Protein 5Z34 (pdb70)

Structure (mmCIF, N/CA/C/O backbone):
data_5Z34
#
_entry.id   5Z34
#
_cell.length_a   115.017
_cell.length_b   115.017
_cell.length_c   106.510
_cell.angle_alpha   90.00
_cell.angle_beta   90.00
_cell.angle_gamma   120.00
#
_symmetry.space_group_name_H-M   'P 31 2 1'
#
loop_
_entity.id
_entity.type
_entity.pdbx_description
1 polymer 'Chitin deacetylase'
2 branched 2-acetamido-2-deoxy-beta-D-glucopyranose-(1-4)-2-acetamido-2-deoxy-beta-D-glucopyranose
3 non-polymer 'ZINC ION'
4 water water
#
loop_
_atom_site.group_PDB
_atom_site.id
_atom_site.type_symbol
_atom_site.label_atom_id
_atom_site.label_alt_id
_atom_site.label_comp_id
_atom_site.label_asym_id
_atom_site.label_entity_id
_atom_site.label_seq_id
_atom_site.pdbx_PDB_ins_code
_atom_site.Cartn_x
_atom_site.Cartn_y
_atom_site.Cartn_z
_atom_site.occupancy
_atom_site.B_iso_or_equiv
_atom_site.auth_seq_id
_atom_site.auth_comp_id
_atom_site.auth_asym_id
_atom_site.auth_atom_id
_atom_site.pdbx_PDB_model_num
ATOM 1 N N . LEU A 1 5 ? 21.461 30.365 28.869 1.00 47.97 23 LEU A N 1
ATOM 2 C CA . LEU A 1 5 ? 22.728 30.009 28.231 1.00 51.65 23 LEU A CA 1
ATOM 3 C C . LEU A 1 5 ? 23.286 31.158 27.402 1.00 54.42 23 LEU A C 1
ATOM 4 O O . LEU A 1 5 ? 22.619 31.680 26.506 1.00 57.37 23 LEU A O 1
ATOM 9 N N . ALA A 1 6 ? 24.528 31.533 27.693 1.00 52.13 24 ALA A N 1
ATOM 10 C CA . ALA A 1 6 ? 25.101 32.731 27.099 1.00 56.38 24 ALA A CA 1
ATOM 11 C C . ALA A 1 6 ? 25.429 32.509 25.628 1.00 58.34 24 ALA A C 1
ATOM 12 O O . ALA A 1 6 ? 25.902 31.440 25.232 1.00 59.12 24 ALA A O 1
ATOM 14 N N . THR A 1 7 ? 25.185 33.535 24.823 1.00 55.37 25 THR A N 1
ATOM 15 C CA . THR A 1 7 ? 25.494 33.592 23.404 1.00 57.84 25 THR A CA 1
ATOM 16 C C . THR A 1 7 ? 26.829 34.290 23.181 1.00 60.67 25 THR A C 1
ATOM 17 O O . THR A 1 7 ? 27.289 35.048 24.037 1.00 55.82 25 THR A O 1
ATOM 21 N N . PRO A 1 8 ? 27.488 34.046 22.041 1.00 62.25 26 PRO A N 1
ATOM 22 C CA . PRO A 1 8 ? 28.734 34.768 21.728 1.00 60.25 26 PRO A CA 1
ATOM 23 C C . PRO A 1 8 ? 28.527 36.275 21.784 1.00 57.13 26 PRO A C 1
ATOM 24 O O . PRO A 1 8 ? 27.404 36.777 21.749 1.00 58.15 26 PRO A O 1
ATOM 28 N N . CYS A 1 9 ? 29.630 37.018 21.889 1.00 54.30 27 CYS A N 1
ATOM 29 C CA . CYS A 1 9 ? 29.524 38.410 22.313 1.00 63.52 27 CYS A CA 1
ATOM 30 C C . CYS A 1 9 ? 28.933 39.287 21.217 1.00 67.08 27 CYS A C 1
ATOM 31 O O . CYS A 1 9 ? 29.415 39.302 20.077 1.00 70.29 27 CYS A O 1
ATOM 34 N N . ASP A 1 10 ? 27.885 40.020 21.588 1.00 70.96 28 ASP A N 1
ATOM 35 C CA . ASP A 1 10 ? 27.263 41.052 20.767 1.00 76.06 28 ASP A CA 1
ATOM 36 C C . ASP A 1 10 ? 28.005 42.362 21.027 1.00 75.65 28 ASP A C 1
ATOM 37 O O . ASP A 1 10 ? 27.598 43.195 21.840 1.00 75.98 28 ASP A O 1
ATOM 42 N N . GLU A 1 11 ? 29.116 42.546 20.305 1.00 75.68 29 GLU A N 1
ATOM 43 C CA . GLU A 1 11 ? 30.017 43.684 20.487 1.00 78.71 29 GLU A CA 1
ATOM 44 C C . GLU A 1 11 ? 29.287 45.027 20.463 1.00 79.16 29 GLU A C 1
ATOM 45 O O . GLU A 1 11 ? 29.839 46.052 20.878 1.00 81.46 29 GLU A O 1
ATOM 51 N N . GLU A 1 12 ? 28.044 45.024 19.991 1.00 73.01 30 GLU A N 1
ATOM 52 C CA . GLU A 1 12 ? 27.195 46.206 19.983 1.00 75.66 30 GLU A CA 1
ATOM 53 C C . GLU A 1 12 ? 26.297 46.305 21.210 1.00 76.41 30 GLU A C 1
ATOM 54 O O . GLU A 1 12 ? 25.950 47.417 21.623 1.00 85.59 30 GLU A O 1
ATOM 60 N N . ALA A 1 13 ? 25.918 45.174 21.810 1.00 75.30 31 ALA A N 1
ATOM 61 C CA . ALA A 1 13 ? 25.146 45.196 23.047 1.00 73.90 31 ALA A CA 1
ATOM 62 C C . ALA A 1 13 ? 26.032 45.306 24.282 1.00 67.09 31 ALA A C 1
ATOM 63 O O . ALA A 1 13 ? 25.689 46.026 25.225 1.00 67.73 31 ALA A O 1
ATOM 65 N N . CYS A 1 14 ? 27.164 44.606 24.291 1.00 63.96 32 CYS A N 1
ATOM 66 C CA . CYS A 1 14 ? 28.078 44.605 25.429 1.00 60.13 32 CYS A CA 1
ATOM 67 C C . CYS A 1 14 ? 28.926 45.872 25.397 1.00 56.10 32 CYS A C 1
ATOM 68 O O . CYS A 1 14 ? 29.842 45.995 24.576 1.00 61.02 32 CYS A O 1
ATOM 71 N N . LYS A 1 15 ? 28.628 46.814 26.293 1.00 54.26 33 LYS A N 1
ATOM 72 C CA . LYS A 1 15 ? 29.317 48.095 26.342 1.00 52.82 33 LYS A CA 1
ATOM 73 C C . LYS A 1 15 ? 29.659 48.465 27.778 1.00 48.17 33 LYS A C 1
ATOM 74 O O . LYS A 1 15 ? 28.875 48.216 28.698 1.00 48.23 33 LYS A O 1
ATOM 80 N N . LEU A 1 16 ? 30.833 49.069 27.957 1.00 48.18 34 LEU A N 1
ATOM 81 C CA . LEU A 1 16 ? 31.219 49.598 29.253 1.00 47.94 34 LEU A CA 1
ATOM 82 C C . LEU A 1 16 ? 30.200 50.645 29.705 1.00 50.42 34 LEU A C 1
ATOM 83 O O . LEU A 1 16 ? 29.558 51.293 28.874 1.00 51.08 34 LEU A O 1
ATOM 88 N N . PRO A 1 17 ? 30.039 50.848 31.023 1.00 48.84 35 PRO A N 1
ATOM 89 C CA . PRO A 1 17 ? 30.789 50.197 32.101 1.00 45.04 35 PRO A CA 1
ATOM 90 C C . PRO A 1 17 ? 30.156 48.908 32.612 1.00 45.69 35 PRO A C 1
ATOM 91 O O . PRO A 1 17 ? 30.684 48.309 33.546 1.00 45.60 35 PRO A O 1
ATOM 95 N N . ASP A 1 18 ? 29.046 48.483 32.012 1.00 44.69 36 ASP A N 1
ATOM 96 C CA . ASP A 1 18 ? 28.286 47.375 32.573 1.00 46.75 36 ASP A CA 1
ATOM 97 C C . ASP A 1 18 ? 28.645 46.027 31.967 1.00 45.60 36 ASP A C 1
ATOM 98 O O . ASP A 1 18 ? 28.425 44.998 32.615 1.00 43.99 36 ASP A O 1
ATOM 103 N N . CYS A 1 19 ? 29.205 46.002 30.760 1.00 46.07 37 CYS A N 1
ATOM 104 C CA . CYS A 1 19 ? 29.355 44.759 30.019 1.00 42.87 37 CYS A CA 1
ATOM 105 C C . CYS A 1 19 ? 30.670 44.778 29.254 1.00 42.27 37 CYS A C 1
ATOM 106 O O . CYS A 1 19 ? 31.044 45.802 28.677 1.00 44.16 37 CYS A O 1
ATOM 109 N N . ARG A 1 20 ? 31.362 43.639 29.244 1.00 38.79 38 ARG A N 1
ATOM 110 C CA . ARG A 1 20 ? 32.566 43.495 28.437 1.00 41.36 38 ARG A CA 1
ATOM 111 C C . ARG A 1 20 ? 32.764 42.025 28.092 1.00 43.50 38 ARG A C 1
ATOM 112 O O . ARG A 1 20 ? 32.561 41.153 28.939 1.00 42.63 38 ARG A O 1
ATOM 120 N N . CYS A 1 21 ? 33.166 41.756 26.851 1.00 46.18 39 CYS A N 1
ATOM 121 C CA . CYS A 1 21 ? 33.398 40.384 26.414 1.00 46.63 39 CYS A CA 1
ATOM 122 C C . CYS A 1 21 ? 34.787 39.912 26.794 1.00 41.48 39 CYS A C 1
ATOM 123 O O . CYS A 1 21 ? 35.720 40.707 26.915 1.00 44.82 39 CYS A O 1
ATOM 126 N N . SER A 1 22 ? 34.926 38.594 26.929 1.00 40.45 40 SER A N 1
ATOM 127 C CA . SER A 1 22 ? 36.244 37.997 27.089 1.00 44.00 40 SER A CA 1
ATOM 128 C C . SER A 1 22 ? 37.082 38.260 25.847 1.00 45.90 40 SER A C 1
ATOM 129 O O . SER A 1 22 ? 36.752 37.792 24.753 1.00 47.12 40 SER A O 1
ATOM 132 N N . SER A 1 23 ? 38.167 39.009 26.016 1.00 45.10 41 SER A N 1
ATOM 133 C CA . SER A 1 23 ? 38.995 39.412 24.889 1.00 45.13 41 SER A CA 1
ATOM 134 C C . SER A 1 23 ? 40.370 39.786 25.414 1.00 45.27 41 SER A C 1
ATOM 135 O O . SER A 1 23 ? 40.518 40.179 26.574 1.00 45.74 41 SER A O 1
ATOM 138 N N . THR A 1 24 ? 41.374 39.650 24.554 1.00 46.46 42 THR A N 1
ATOM 139 C CA . THR A 1 24 ? 42.724 40.086 24.884 1.00 40.34 42 THR A CA 1
ATOM 140 C C . THR A 1 24 ? 43.006 41.507 24.422 1.00 41.61 42 THR A C 1
ATOM 141 O O . THR A 1 24 ? 44.135 41.982 24.578 1.00 48.43 42 THR A O 1
ATOM 145 N N . ASN A 1 25 ? 42.018 42.194 23.856 1.00 41.47 43 ASN A N 1
ATOM 146 C CA . ASN A 1 25 ? 42.199 43.582 23.462 1.00 44.79 43 ASN A CA 1
ATOM 147 C C . ASN A 1 25 ? 42.126 44.492 24.681 1.00 43.32 43 ASN A C 1
ATOM 148 O O . ASN A 1 25 ? 41.371 44.241 25.624 1.00 42.65 43 ASN A O 1
ATOM 153 N N . ILE A 1 26 ? 42.907 45.562 24.642 1.00 39.87 44 ILE A N 1
ATOM 154 C CA . ILE A 1 26 ? 42.981 46.490 25.777 1.00 42.58 44 ILE A CA 1
ATOM 155 C C . ILE A 1 26 ? 41.690 47.301 25.860 1.00 42.52 44 ILE A C 1
ATOM 156 O O . ILE A 1 26 ? 41.257 47.878 24.846 1.00 47.65 44 ILE A O 1
ATOM 161 N N . PRO A 1 27 ? 41.047 47.369 27.027 1.00 41.78 45 PRO A N 1
ATOM 162 C CA . PRO A 1 27 ? 39.824 48.170 27.168 1.00 42.53 45 PRO A CA 1
ATOM 163 C C . PRO A 1 27 ? 40.012 49.607 26.703 1.00 43.88 45 PRO A C 1
ATOM 164 O O . PRO A 1 27 ? 41.114 50.161 26.747 1.00 45.67 45 PRO A O 1
ATOM 168 N N . GLY A 1 28 ? 38.911 50.205 26.247 1.00 42.75 46 GLY A N 1
ATOM 169 C CA . GLY A 1 28 ? 38.928 51.567 25.755 1.00 45.80 46 GLY A CA 1
ATOM 170 C C . GLY A 1 28 ? 39.648 51.772 24.442 1.00 47.94 46 GLY A C 1
ATOM 171 O O . GLY A 1 28 ? 39.832 52.923 24.033 1.00 49.02 46 GLY A O 1
ATOM 172 N N . GLY A 1 29 ? 40.058 50.698 23.766 1.00 46.04 47 GLY A N 1
ATOM 173 C CA . GLY A 1 29 ? 40.838 50.839 22.551 1.00 44.02 47 GLY A CA 1
ATOM 174 C C . GLY A 1 29 ? 42.193 51.489 22.741 1.00 50.58 47 GLY A C 1
ATOM 175 O O . GLY A 1 29 ? 42.746 52.035 21.784 1.00 50.39 47 GLY A O 1
ATOM 176 N N . LEU A 1 30 ? 42.747 51.445 23.949 1.00 45.96 48 LEU A N 1
ATOM 177 C CA . LEU A 1 30 ? 44.010 52.116 24.219 1.00 45.24 48 LEU A CA 1
ATOM 178 C C . LEU A 1 30 ? 45.184 51.346 23.624 1.00 41.46 48 LEU A C 1
ATOM 179 O O . LEU A 1 30 ? 45.141 50.125 23.449 1.00 40.44 48 LEU A O 1
ATOM 184 N N . ARG A 1 31 ? 46.248 52.077 23.318 1.00 43.72 49 ARG A N 1
ATOM 185 C CA . ARG A 1 31 ? 47.501 51.443 22.945 1.00 44.80 49 ARG A CA 1
ATOM 186 C C . ARG A 1 31 ? 48.253 51.017 24.201 1.00 43.75 49 ARG A C 1
ATOM 187 O O . ARG A 1 31 ? 48.145 51.648 25.256 1.00 43.84 49 ARG A O 1
ATOM 195 N N . ALA A 1 32 ? 49.015 49.928 24.073 1.00 43.00 50 ALA A N 1
ATOM 196 C CA . ALA A 1 32 ? 49.705 49.349 25.223 1.00 41.39 50 ALA A CA 1
ATOM 197 C C . ALA A 1 32 ? 50.543 50.384 25.968 1.00 44.08 50 ALA A C 1
ATOM 198 O O . ALA A 1 32 ? 50.517 50.442 27.202 1.00 41.77 50 ALA A O 1
ATOM 200 N N . ARG A 1 33 ? 51.282 51.222 25.236 1.00 45.15 51 ARG A N 1
ATOM 201 C CA . ARG A 1 33 ? 52.154 52.197 25.881 1.00 41.99 51 ARG A CA 1
ATOM 202 C C . ARG A 1 33 ? 51.385 53.305 26.588 1.00 43.90 51 ARG A C 1
ATOM 203 O O . ARG A 1 33 ? 51.984 54.040 27.381 1.00 41.74 51 ARG A O 1
ATOM 211 N N . ASP A 1 34 ? 50.089 53.454 26.321 1.00 43.05 52 ASP A N 1
ATOM 212 C CA . ASP A 1 34 ? 49.258 54.404 27.048 1.00 43.06 52 ASP A CA 1
ATOM 213 C C . ASP A 1 34 ? 48.441 53.745 28.151 1.00 44.02 52 ASP A C 1
ATOM 214 O O . ASP A 1 34 ? 47.641 54.426 28.799 1.00 42.12 52 ASP A O 1
ATOM 219 N N . THR A 1 35 ? 48.622 52.437 28.379 1.00 39.06 53 THR A N 1
ATOM 220 C CA . THR A 1 35 ? 47.815 51.665 29.313 1.00 42.07 53 THR A CA 1
ATOM 221 C C . THR A 1 35 ? 48.559 51.454 30.623 1.00 39.64 53 THR A C 1
ATOM 222 O O . THR A 1 35 ? 49.704 50.985 30.610 1.00 40.04 53 THR A O 1
ATOM 226 N N . PRO A 1 36 ? 47.951 51.767 31.764 1.00 41.27 54 PRO A N 1
ATOM 227 C CA . PRO A 1 36 ? 48.615 51.493 33.045 1.00 36.25 54 PRO A CA 1
ATOM 228 C C . PRO A 1 36 ? 48.820 49.999 33.240 1.00 34.18 54 PRO A C 1
ATOM 229 O O . PRO A 1 36 ? 47.953 49.189 32.911 1.00 33.37 54 PRO A O 1
ATOM 233 N N . GLN A 1 37 ? 49.984 49.636 33.772 1.00 29.52 55 GLN A N 1
ATOM 234 C CA . GLN A 1 37 ? 50.257 48.253 34.148 1.00 32.12 55 GLN A CA 1
ATOM 235 C C . GLN A 1 37 ? 49.852 48.066 35.607 1.00 34.97 55 GLN A C 1
ATOM 236 O O . GLN A 1 37 ? 50.468 48.645 36.509 1.00 35.48 55 GLN A O 1
ATOM 242 N N . PHE A 1 38 ? 48.811 47.269 35.840 1.00 32.06 56 PHE A N 1
ATOM 243 C CA . PHE A 1 38 ? 48.365 46.965 37.193 1.00 32.62 56 PHE A CA 1
ATOM 244 C C . PHE A 1 38 ? 49.012 45.681 37.694 1.00 33.46 56 PHE A C 1
ATOM 245 O O . PHE A 1 38 ? 49.137 44.701 36.954 1.00 32.09 56 PHE A O 1
ATOM 253 N N . VAL A 1 39 ? 49.428 45.699 38.958 1.00 31.89 57 VAL A N 1
ATOM 254 C CA . VAL A 1 39 ? 49.934 44.521 39.649 1.00 28.88 57 VAL A CA 1
ATOM 255 C C . VAL A 1 39 ? 49.019 44.246 40.830 1.00 31.84 57 VAL A C 1
ATOM 256 O O . VAL A 1 39 ? 48.756 45.144 41.640 1.00 29.96 57 VAL A O 1
ATOM 260 N N . THR A 1 40 ? 48.535 43.014 40.933 1.00 31.06 58 THR A N 1
ATOM 261 C CA . THR A 1 40 ? 47.679 42.611 42.043 1.00 30.86 58 THR A CA 1
ATOM 262 C C . THR A 1 40 ? 48.429 41.576 42.870 1.00 30.95 58 THR A C 1
ATOM 263 O O . THR A 1 40 ? 48.501 40.401 42.498 1.00 32.56 58 THR A O 1
ATOM 267 N N . VAL A 1 41 ? 49.002 42.030 43.979 1.00 32.80 59 VAL A N 1
ATOM 268 C CA . VAL A 1 41 ? 49.565 41.141 44.987 1.00 29.62 59 VAL A CA 1
ATOM 269 C C . VAL A 1 41 ? 48.423 40.646 45.866 1.00 33.30 59 VAL A C 1
ATOM 270 O O . VAL A 1 41 ? 47.611 41.447 46.349 1.00 31.53 59 VAL A O 1
ATOM 274 N N . THR A 1 42 ? 48.333 39.328 46.059 1.00 32.19 60 THR A N 1
ATOM 275 C CA . THR A 1 42 ? 47.245 38.754 46.841 1.00 33.14 60 THR A CA 1
ATOM 276 C C . THR A 1 42 ? 47.776 37.670 47.768 1.00 35.25 60 THR A C 1
ATOM 277 O O . THR A 1 42 ? 48.802 37.046 47.493 1.00 37.31 60 THR A O 1
ATOM 281 N N . PHE A 1 43 ? 47.047 37.445 48.868 1.00 33.39 61 PHE A N 1
ATOM 282 C CA . PHE A 1 43 ? 47.365 36.423 49.860 1.00 37.32 61 PHE A CA 1
ATOM 283 C C . PHE A 1 43 ? 46.094 35.657 50.212 1.00 36.13 61 PHE A C 1
ATOM 284 O O . PHE A 1 43 ? 45.054 36.270 50.475 1.00 35.18 61 PHE A O 1
ATOM 292 N N . ASP A 1 44 ? 46.174 34.355 50.246 1.00 32.77 62 ASP A N 1
ATOM 293 C CA . ASP A 1 44 ? 45.049 33.516 50.513 1.00 37.02 62 ASP A CA 1
ATOM 294 C C . ASP A 1 44 ? 44.953 33.128 51.969 1.00 39.83 62 ASP A C 1
ATOM 295 O O . ASP A 1 44 ? 45.883 33.183 52.681 1.00 40.46 62 ASP A O 1
ATOM 300 N N . ASP A 1 45 ? 43.785 32.696 52.368 1.00 38.73 63 ASP A N 1
ATOM 301 C CA . ASP A 1 45 ? 43.496 32.075 53.635 1.00 37.03 63 ASP A CA 1
ATOM 302 C C . ASP A 1 45 ? 43.668 32.956 54.858 1.00 38.22 63 ASP A C 1
ATOM 303 O O . ASP A 1 45 ? 43.911 34.083 54.746 1.00 45.64 63 ASP A O 1
ATOM 308 N N . GLY A 1 46 ? 43.490 32.368 56.043 1.00 38.03 64 GLY A N 1
ATOM 309 C CA . GLY A 1 46 ? 43.400 33.074 57.319 1.00 32.97 64 GLY A CA 1
ATOM 310 C C . GLY A 1 46 ? 44.410 34.078 57.837 1.00 35.57 64 GLY A C 1
ATOM 311 O O . GLY A 1 46 ? 45.620 33.914 57.681 1.00 43.24 64 GLY A O 1
ATOM 312 N N . ILE A 1 47 ? 43.882 35.147 58.450 1.00 34.46 65 ILE A N 1
ATOM 313 C CA . ILE A 1 47 ? 44.718 36.212 58.936 1.00 33.88 65 ILE A CA 1
ATOM 314 C C . ILE A 1 47 ? 44.956 35.990 60.412 1.00 37.31 65 ILE A C 1
ATOM 315 O O . ILE A 1 47 ? 44.053 35.822 61.130 1.00 34.95 65 ILE A O 1
ATOM 320 N N . ASN A 1 48 ? 46.198 35.980 60.840 1.00 36.62 66 ASN A N 1
ATOM 321 C CA . ASN A 1 48 ? 46.531 35.644 62.219 1.00 33.48 66 ASN A CA 1
ATOM 322 C C . ASN A 1 48 ? 47.763 36.430 62.659 1.00 36.25 66 ASN A C 1
ATOM 323 O O . ASN A 1 48 ? 48.386 37.150 61.873 1.00 36.76 66 ASN A O 1
ATOM 328 N N . VAL A 1 49 ? 48.121 36.272 63.937 1.00 36.43 67 VAL A N 1
ATOM 329 C CA . VAL A 1 49 ? 49.202 37.051 64.536 1.00 34.59 67 VAL A CA 1
ATOM 330 C C . VAL A 1 49 ? 50.572 36.706 63.983 1.00 38.43 67 VAL A C 1
ATOM 331 O O . VAL A 1 49 ? 51.524 37.465 64.204 1.00 40.74 67 VAL A O 1
ATOM 335 N N . ILE A 1 50 ? 50.706 35.584 63.281 1.00 35.67 68 ILE A N 1
ATOM 336 C CA . ILE A 1 50 ? 51.983 35.219 62.688 1.00 35.96 68 ILE A CA 1
ATOM 337 C C . ILE A 1 50 ? 52.124 35.877 61.320 1.00 38.03 68 ILE A C 1
ATOM 338 O O . ILE A 1 50 ? 53.042 36.677 61.105 1.00 42.16 68 ILE A O 1
ATOM 343 N N . ASN A 1 51 ? 51.219 35.562 60.386 1.00 35.79 69 ASN A N 1
ATOM 344 C CA . ASN A 1 51 ? 51.398 36.077 59.030 1.00 38.87 69 ASN A CA 1
ATOM 345 C C . ASN A 1 51 ? 51.175 37.585 58.934 1.00 40.20 69 ASN A C 1
ATOM 346 O O . ASN A 1 51 ? 51.649 38.202 57.975 1.00 42.97 69 ASN A O 1
ATOM 351 N N . ILE A 1 52 ? 50.505 38.204 59.912 1.00 39.16 70 ILE A N 1
ATOM 352 C CA . ILE A 1 52 ? 50.389 39.661 59.900 1.00 37.82 70 ILE A CA 1
ATOM 353 C C . ILE A 1 52 ? 51.762 40.316 59.995 1.00 41.81 70 ILE A C 1
ATOM 354 O O . ILE A 1 52 ? 51.951 41.445 59.524 1.00 40.43 70 ILE A O 1
ATOM 359 N N . GLU A 1 53 ? 52.738 39.634 60.605 1.00 43.40 71 GLU A N 1
ATOM 360 C CA . GLU A 1 53 ? 54.075 40.213 60.708 1.00 44.42 71 GLU A CA 1
ATOM 361 C C . GLU A 1 53 ? 54.720 40.350 59.336 1.00 37.32 71 GLU A C 1
ATOM 362 O O . GLU A 1 53 ? 55.390 41.348 59.055 1.00 40.56 71 GLU A O 1
ATOM 368 N N . THR A 1 54 ? 54.522 39.357 58.468 1.00 36.68 72 THR A N 1
ATOM 369 C CA . THR A 1 54 ? 54.998 39.462 57.093 1.00 39.01 72 THR A CA 1
ATOM 370 C C . THR A 1 54 ? 54.316 40.612 56.368 1.00 40.47 72 THR A C 1
ATOM 371 O O . THR A 1 54 ? 54.968 41.384 55.656 1.00 39.76 72 THR A O 1
ATOM 375 N N . TYR A 1 55 ? 52.997 40.744 56.538 1.00 37.64 73 TYR A N 1
ATOM 376 C CA . TYR A 1 55 ? 52.264 41.780 55.819 1.00 35.83 73 TYR A CA 1
ATOM 377 C C . TYR A 1 55 ? 52.719 43.166 56.247 1.00 37.23 73 TYR A C 1
ATOM 378 O O . TYR A 1 55 ? 52.912 44.052 55.404 1.00 37.72 73 TYR A O 1
ATOM 387 N N . ARG A 1 56 ? 52.906 43.376 57.554 1.00 40.14 74 ARG A N 1
ATOM 388 C CA . ARG A 1 56 ? 53.414 44.660 58.021 1.00 37.59 74 ARG A CA 1
ATOM 389 C C . ARG A 1 56 ? 54.792 44.946 57.434 1.00 39.43 74 ARG A C 1
ATOM 390 O O . ARG A 1 56 ? 55.071 46.063 57.003 1.00 45.97 74 ARG A O 1
ATOM 398 N N . GLU A 1 57 ? 55.648 43.930 57.387 1.00 39.66 75 GLU A N 1
ATOM 399 C CA . GLU A 1 57 ? 57.042 44.154 56.992 1.00 43.74 75 GLU A CA 1
ATOM 400 C C . GLU A 1 57 ? 57.164 44.504 55.523 1.00 39.57 75 GLU A C 1
ATOM 401 O O . GLU A 1 57 ? 57.803 45.508 55.159 1.00 38.27 75 GLU A O 1
ATOM 407 N N . VAL A 1 58 ? 56.556 43.706 54.638 1.00 42.86 76 VAL A N 1
ATOM 408 C CA . VAL A 1 58 ? 56.782 43.878 53.209 1.00 42.09 76 VAL A CA 1
ATOM 409 C C . VAL A 1 58 ? 55.739 44.745 52.504 1.00 38.13 76 VAL A C 1
ATOM 410 O O . VAL A 1 58 ? 55.932 45.089 51.328 1.00 41.17 76 VAL A O 1
ATOM 414 N N . LEU A 1 59 ? 54.648 45.122 53.177 1.00 35.25 77 LEU A N 1
ATOM 415 C CA . LEU A 1 59 ? 53.591 45.896 52.519 1.00 35.09 77 LEU A CA 1
ATOM 416 C C . LEU A 1 59 ? 53.394 47.293 53.085 1.00 38.70 77 LEU A C 1
ATOM 417 O O . LEU A 1 59 ? 53.107 48.217 52.321 1.00 41.42 77 LEU A O 1
ATOM 422 N N . TYR A 1 60 ? 53.520 47.478 54.399 1.00 37.57 78 TYR A N 1
ATOM 423 C CA . TYR A 1 60 ? 53.171 48.756 55.006 1.00 38.51 78 TYR A CA 1
ATOM 424 C C . TYR A 1 60 ? 54.139 49.851 54.567 1.00 38.79 78 TYR A C 1
ATOM 425 O O . TYR A 1 60 ? 55.320 49.605 54.308 1.00 37.43 78 TYR A O 1
ATOM 434 N N . GLY A 1 61 ? 53.624 51.076 54.482 1.00 37.06 79 GLY A N 1
ATOM 435 C CA . GLY A 1 61 ? 54.425 52.211 54.079 1.00 36.76 79 GLY A CA 1
ATOM 436 C C . GLY A 1 61 ? 54.690 52.338 52.594 1.00 41.29 79 GLY A C 1
ATOM 437 O O . GLY A 1 61 ? 55.211 53.378 52.166 1.00 39.05 79 GLY A O 1
ATOM 438 N N . ARG A 1 62 ? 54.361 51.327 51.790 1.00 40.35 80 ARG A N 1
ATOM 439 C CA . ARG A 1 62 ? 54.610 51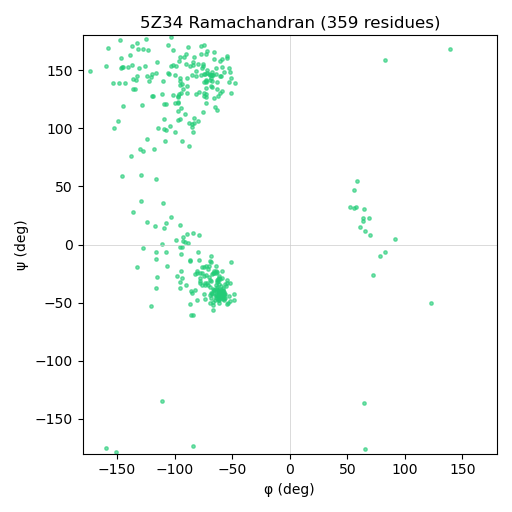.418 50.356 1.00 40.09 80 ARG A CA 1
ATOM 440 C C . ARG A 1 62 ? 53.637 52.390 49.706 1.00 39.76 80 ARG A C 1
ATOM 441 O O . ARG A 1 62 ? 52.487 52.535 50.131 1.00 41.41 80 ARG A O 1
ATOM 449 N N . SER A 1 63 ? 54.108 53.057 48.658 1.00 39.32 81 SER A N 1
ATOM 450 C CA . SER A 1 63 ? 53.240 53.883 47.839 1.00 39.44 81 SER A CA 1
ATOM 451 C C . SER A 1 63 ? 53.624 53.718 46.374 1.00 40.06 81 SER A C 1
ATOM 452 O O . SER A 1 63 ? 54.767 53.391 46.046 1.00 41.87 81 SER A O 1
ATOM 455 N N . ASN A 1 64 ? 52.646 53.917 45.497 1.00 39.16 82 ASN A N 1
ATOM 456 C CA . ASN A 1 64 ? 52.914 53.954 44.070 1.00 38.80 82 ASN A CA 1
ATOM 457 C C . ASN A 1 64 ? 53.529 55.301 43.694 1.00 42.78 82 ASN A C 1
ATOM 458 O O . ASN A 1 64 ? 53.575 56.237 44.497 1.00 46.12 82 ASN A O 1
ATOM 463 N N . SER A 1 65 ? 53.998 55.401 42.446 1.00 43.40 83 SER A N 1
ATOM 464 C CA . SER A 1 65 ? 54.699 56.603 42.001 1.00 42.57 83 SER A CA 1
ATOM 465 C C . SER A 1 65 ? 53.793 57.824 41.905 1.00 46.34 83 SER A C 1
ATOM 466 O O . SER A 1 65 ? 54.301 58.932 41.701 1.00 53.34 83 SER A O 1
ATOM 469 N N . ASN A 1 66 ? 52.476 57.653 42.030 1.00 43.04 84 ASN A N 1
ATOM 470 C CA . ASN A 1 66 ? 51.549 58.771 42.138 1.00 44.72 84 ASN A CA 1
ATOM 471 C C . ASN A 1 66 ? 51.218 59.104 43.590 1.00 46.54 84 ASN A C 1
ATOM 472 O O . ASN A 1 66 ? 50.229 59.798 43.846 1.00 48.78 84 ASN A O 1
ATOM 477 N N . ARG A 1 67 ? 52.022 58.611 44.535 1.00 47.45 85 ARG A N 1
ATOM 478 C CA . ARG A 1 67 ? 51.903 58.829 45.977 1.00 50.27 85 ARG A CA 1
ATOM 479 C C . ARG A 1 67 ? 50.646 58.218 46.584 1.00 44.73 85 ARG A C 1
ATOM 480 O O . ARG A 1 67 ? 50.327 58.510 47.742 1.00 50.57 85 ARG A O 1
ATOM 488 N N . CYS A 1 68 ? 49.933 57.373 45.852 1.00 44.03 86 CYS A N 1
ATOM 489 C CA . CYS A 1 68 ? 48.834 56.668 46.493 1.00 41.28 86 CYS A CA 1
ATOM 490 C C . CYS A 1 68 ? 49.340 55.406 47.196 1.00 43.53 86 CYS A C 1
ATOM 491 O O . CYS A 1 68 ? 50.291 54.764 46.732 1.00 41.44 86 CYS A O 1
ATOM 494 N N . PRO A 1 69 ? 48.737 55.026 48.322 1.00 40.78 87 PRO A N 1
ATOM 495 C CA . PRO A 1 69 ? 49.212 53.835 49.043 1.00 39.50 87 PRO A CA 1
ATOM 496 C C . PRO A 1 69 ? 49.113 52.580 48.182 1.00 37.21 87 PRO A C 1
ATOM 497 O O . PRO A 1 69 ? 48.076 52.297 47.577 1.00 35.05 87 PRO A O 1
ATOM 501 N N . ALA A 1 70 ? 50.209 51.826 48.126 1.00 36.86 88 ALA A N 1
ATOM 502 C CA . ALA A 1 70 ? 50.219 50.598 47.347 1.00 34.24 88 ALA A CA 1
ATOM 503 C C . ALA A 1 70 ? 49.286 49.566 47.975 1.00 32.84 88 ALA A C 1
ATOM 504 O O . ALA A 1 70 ? 49.281 49.370 49.194 1.00 36.17 88 ALA A O 1
ATOM 506 N N . GLY A 1 71 ? 48.499 48.898 47.133 1.00 30.97 89 GLY A N 1
ATOM 507 C CA . GLY A 1 71 ? 47.471 47.992 47.588 1.00 30.31 89 GLY A CA 1
ATOM 508 C C . GLY A 1 71 ? 47.847 46.524 47.459 1.00 33.36 89 GLY A C 1
ATOM 509 O O . GLY A 1 71 ? 48.918 46.151 46.985 1.00 33.83 89 GLY A O 1
ATOM 510 N N . ALA A 1 72 ? 46.910 45.687 47.909 1.00 32.13 90 ALA A N 1
ATOM 511 C CA . ALA A 1 72 ? 47.035 44.237 47.909 1.00 30.91 90 ALA A CA 1
ATOM 512 C C . ALA A 1 72 ? 45.701 43.643 48.338 1.00 32.82 90 ALA A C 1
ATOM 513 O O . ALA A 1 72 ? 44.972 44.258 49.126 1.00 35.56 90 ALA A O 1
ATOM 515 N N . THR A 1 73 ? 45.376 42.453 47.845 1.00 29.07 91 THR A N 1
ATOM 516 C CA . THR A 1 73 ? 44.086 41.826 48.089 1.00 31.00 91 THR A CA 1
ATOM 517 C C . THR A 1 73 ? 44.266 40.607 48.983 1.00 33.29 91 THR A C 1
ATOM 518 O O . THR A 1 73 ? 45.099 39.741 48.697 1.00 32.69 91 THR A O 1
ATOM 522 N N . PHE A 1 74 ? 43.480 40.533 50.053 1.00 30.44 92 PHE A N 1
ATOM 523 C CA . PHE A 1 74 ? 43.514 39.408 50.980 1.00 30.94 92 PHE A CA 1
ATOM 524 C C . PHE A 1 74 ? 42.232 38.605 50.800 1.00 34.00 92 PHE A C 1
ATOM 525 O O . PHE A 1 74 ? 41.150 39.059 51.185 1.00 34.61 92 PHE A O 1
ATOM 533 N N . TYR A 1 75 ? 42.353 37.422 50.201 1.00 33.03 93 TYR A N 1
ATOM 534 C CA . TYR A 1 75 ? 41.232 36.494 50.094 1.00 34.58 93 TYR A CA 1
ATOM 535 C C . TYR A 1 75 ? 41.170 35.711 51.398 1.00 34.58 93 TYR A C 1
ATOM 536 O O . TYR A 1 75 ? 41.886 34.725 51.588 1.00 36.07 93 TYR A O 1
ATOM 545 N N . VAL A 1 76 ? 40.309 36.157 52.303 1.00 34.37 94 VAL A N 1
ATOM 546 C CA . VAL A 1 76 ? 40.313 35.711 53.691 1.00 34.03 94 VAL A CA 1
ATOM 547 C C . VAL A 1 76 ? 39.277 34.614 53.872 1.00 34.96 94 VAL A C 1
ATOM 548 O O . VAL A 1 76 ? 38.104 34.790 53.512 1.00 32.05 94 VAL A O 1
ATOM 552 N N . SER A 1 77 ? 39.705 33.487 54.436 1.00 31.12 95 SER A N 1
ATOM 553 C CA . SER A 1 77 ? 38.795 32.450 54.900 1.00 37.31 95 SER A CA 1
ATOM 554 C C . SER A 1 77 ? 38.588 32.588 56.406 1.00 35.32 95 SER A C 1
ATOM 555 O O . SER A 1 77 ? 39.452 33.095 57.126 1.00 35.50 95 SER A O 1
ATOM 558 N N . HIS A 1 78 ? 37.430 32.124 56.878 1.00 35.17 96 HIS A N 1
ATOM 559 C CA . HIS A 1 78 ? 36.970 32.509 58.211 1.00 36.31 96 HIS A CA 1
ATOM 560 C C . HIS A 1 78 ? 37.740 31.801 59.325 1.00 35.03 96 HIS A C 1
ATOM 561 O O . HIS A 1 78 ? 38.091 32.429 60.330 1.00 35.51 96 HIS A O 1
ATOM 568 N N . GLU A 1 79 ? 38.000 30.503 59.184 1.00 34.91 97 GLU A N 1
ATOM 569 C CA . GLU A 1 79 ? 38.501 29.728 60.315 1.00 34.64 97 GLU A CA 1
ATOM 570 C C . GLU A 1 79 ? 39.896 30.183 60.737 1.00 36.97 97 GLU A C 1
ATOM 571 O O . GLU A 1 79 ? 40.826 30.229 59.922 1.00 36.03 97 GLU A O 1
ATOM 577 N N . TYR A 1 80 ? 40.026 30.510 62.027 1.00 36.13 98 TYR A N 1
ATOM 578 C CA . TYR A 1 80 ? 41.265 30.989 62.649 1.00 35.53 98 TYR A CA 1
ATOM 579 C C . TYR A 1 80 ? 41.713 32.331 62.087 1.00 37.05 98 TYR A C 1
ATOM 580 O O . TYR A 1 80 ? 42.906 32.639 62.064 1.00 36.90 98 TYR A O 1
ATOM 589 N N . THR A 1 81 ? 40.761 33.155 61.657 1.00 36.19 99 THR A N 1
ATOM 590 C CA . THR A 1 81 ? 41.062 34.525 61.272 1.00 34.45 99 THR A CA 1
ATOM 591 C C . THR A 1 81 ? 40.833 35.453 62.460 1.00 33.06 99 THR A C 1
ATOM 592 O O . THR A 1 81 ? 39.793 35.382 63.122 1.00 37.09 99 THR A O 1
ATOM 596 N N . ASN A 1 82 ? 41.826 36.293 62.740 1.00 31.38 100 ASN A N 1
ATOM 597 C CA . ASN A 1 82 ? 41.751 37.349 63.746 1.00 31.28 100 ASN A CA 1
ATOM 598 C C . ASN A 1 82 ? 41.168 38.573 63.044 1.00 35.96 100 ASN A C 1
ATOM 599 O O . ASN A 1 82 ? 41.855 39.252 62.272 1.00 35.01 100 ASN A O 1
ATOM 604 N N . TYR A 1 83 ? 39.893 38.859 63.314 1.00 34.75 101 TYR A N 1
ATOM 605 C CA . TYR A 1 83 ? 39.209 39.933 62.602 1.00 31.52 101 TYR A CA 1
ATOM 606 C C . TYR A 1 83 ? 39.698 41.314 63.012 1.00 33.53 101 TYR A C 1
ATOM 607 O O . TYR A 1 83 ? 39.537 42.267 62.240 1.00 33.33 101 TYR A O 1
ATOM 616 N N . GLN A 1 84 ? 40.314 41.446 64.189 1.00 33.24 102 GLN A N 1
ATOM 617 C CA . GLN A 1 84 ? 40.974 42.704 64.520 1.00 32.78 102 GLN A CA 1
ATOM 618 C C . GLN A 1 84 ? 42.131 42.988 63.571 1.00 33.96 102 GLN A C 1
ATOM 619 O O . GLN A 1 84 ? 42.366 44.146 63.209 1.00 36.53 102 GLN A O 1
ATOM 625 N N . LEU A 1 85 ? 42.862 41.952 63.158 1.00 34.95 103 LEU A N 1
ATOM 626 C CA . LEU A 1 85 ? 43.937 42.153 62.193 1.00 34.33 103 LEU A CA 1
ATOM 627 C C . LEU A 1 85 ? 43.395 42.415 60.793 1.00 33.44 103 LEU A C 1
ATOM 628 O O . LEU A 1 85 ? 44.005 43.180 60.034 1.00 30.49 103 LEU A O 1
ATOM 633 N N . VAL A 1 86 ? 42.257 41.809 60.439 1.00 30.01 104 VAL A N 1
ATOM 634 C CA . VAL A 1 86 ? 41.588 42.173 59.192 1.00 32.70 104 VAL A CA 1
ATOM 635 C C . VAL A 1 86 ? 41.258 43.656 59.187 1.00 33.76 104 VAL A C 1
ATOM 636 O O . VAL A 1 86 ? 41.492 44.363 58.198 1.00 34.57 104 VAL A O 1
ATOM 640 N N . ASN A 1 87 ? 40.685 44.141 60.289 1.00 34.54 105 ASN A N 1
ATOM 641 C CA . ASN A 1 87 ? 40.344 45.554 60.389 1.00 32.80 105 ASN A CA 1
ATOM 642 C C . ASN A 1 87 ? 41.578 46.422 60.205 1.00 33.24 105 ASN A C 1
ATOM 643 O O . ASN A 1 87 ? 41.518 47.467 59.549 1.00 33.43 105 ASN A O 1
ATOM 648 N N . GLU A 1 88 ? 42.709 45.997 60.774 1.00 32.56 106 GLU A N 1
ATOM 649 C CA . GLU A 1 88 ? 43.950 46.751 60.629 1.00 35.41 106 GLU A CA 1
ATOM 650 C C . GLU A 1 88 ? 44.380 46.818 59.167 1.00 35.77 106 GLU A C 1
ATOM 651 O O . GLU A 1 88 ? 44.751 47.883 58.665 1.00 33.44 106 GLU A O 1
ATOM 657 N N . LEU A 1 89 ? 44.336 45.685 58.468 1.00 33.42 107 LEU A N 1
ATOM 658 C CA . LEU A 1 89 ? 44.700 45.665 57.055 1.00 35.26 107 LEU A CA 1
ATOM 659 C C . LEU A 1 89 ? 43.766 46.545 56.234 1.00 35.64 107 LEU A C 1
ATOM 660 O O . LEU A 1 89 ? 44.211 47.299 55.361 1.00 32.32 107 LEU A O 1
ATOM 665 N N . TYR A 1 90 ? 42.460 46.447 56.489 1.00 34.64 108 TYR A N 1
ATOM 666 C CA . TYR A 1 90 ? 41.506 47.292 55.783 1.00 31.43 108 TYR A CA 1
ATOM 667 C C . TYR A 1 90 ? 41.836 48.766 55.975 1.00 34.06 108 TYR A C 1
ATOM 668 O O . TYR A 1 90 ? 41.758 49.557 55.028 1.00 34.47 108 TYR A O 1
ATOM 677 N N . ASN A 1 91 ? 42.187 49.158 57.203 1.00 33.95 109 ASN A N 1
ATOM 678 C CA . ASN A 1 91 ? 42.408 50.567 57.491 1.00 34.25 109 ASN A CA 1
ATOM 679 C C . ASN A 1 91 ? 43.722 51.084 56.913 1.00 35.46 109 ASN A C 1
ATOM 680 O O . ASN A 1 91 ? 43.876 52.301 56.759 1.00 36.76 109 ASN A O 1
ATOM 685 N N . ARG A 1 92 ? 44.666 50.201 56.588 1.00 33.39 110 ARG A N 1
ATOM 686 C CA . ARG A 1 92 ? 45.854 50.583 55.835 1.00 37.08 110 ARG A CA 1
ATOM 687 C C . ARG A 1 92 ? 45.610 50.596 54.330 1.00 34.83 110 ARG A C 1
ATOM 688 O O . ARG A 1 92 ? 46.573 50.701 53.564 1.00 36.02 110 ARG A O 1
ATOM 696 N N . GLY A 1 93 ? 44.357 50.471 53.894 1.00 34.21 111 GLY A N 1
ATOM 697 C CA . GLY A 1 93 ? 44.011 50.599 52.495 1.00 33.89 111 GLY A CA 1
ATOM 698 C C . GLY A 1 93 ? 44.005 49.320 51.688 1.00 35.65 111 GLY A C 1
ATOM 699 O O . GLY A 1 93 ? 43.805 49.386 50.467 1.00 33.11 111 GLY A O 1
ATOM 700 N N . PHE A 1 94 ? 44.210 48.164 52.316 1.00 31.99 112 PHE A N 1
ATOM 701 C CA . PHE A 1 94 ? 44.219 46.901 51.591 1.00 31.83 112 PHE A CA 1
ATOM 702 C C . PHE A 1 94 ? 42.808 46.345 51.468 1.00 31.39 112 PHE A C 1
ATOM 703 O O . PHE A 1 94 ? 41.926 46.639 52.281 1.00 31.34 112 PHE A O 1
ATOM 711 N N . GLU A 1 95 ? 42.597 45.550 50.425 1.00 29.85 113 GLU A N 1
ATOM 712 C CA . GLU A 1 95 ? 41.272 45.035 50.114 1.00 32.11 113 GLU A CA 1
ATOM 713 C C . GLU A 1 95 ? 41.035 43.710 50.827 1.00 31.22 113 GLU A C 1
ATOM 714 O O . GLU A 1 95 ? 41.867 42.799 50.759 1.00 30.32 113 GLU A O 1
ATOM 720 N N . ILE A 1 96 ? 39.897 43.606 51.507 1.00 30.33 114 ILE A N 1
ATOM 721 C CA . ILE A 1 96 ? 39.469 42.367 52.144 1.00 29.20 114 ILE A CA 1
ATOM 722 C C . ILE A 1 96 ? 38.456 41.701 51.221 1.00 31.02 114 ILE A C 1
ATOM 723 O O . ILE A 1 96 ? 37.422 42.295 50.890 1.00 32.15 114 ILE A O 1
ATOM 728 N N . ALA A 1 97 ? 38.748 40.468 50.813 1.00 30.90 115 ALA A N 1
ATOM 729 C CA . ALA A 1 97 ? 37.913 39.712 49.892 1.00 32.24 115 ALA A CA 1
ATOM 730 C C . ALA A 1 97 ? 37.595 38.352 50.497 1.00 30.96 115 ALA A C 1
ATOM 731 O O . ALA A 1 97 ? 38.176 37.944 51.507 1.00 32.40 115 ALA A O 1
ATOM 733 N N . LEU A 1 98 ? 36.664 37.640 49.921 1.00 29.61 116 LEU A N 1
ATOM 734 C CA . LEU A 1 98 ? 36.215 36.379 50.418 1.00 32.31 116 LEU A CA 1
ATOM 735 C C . LEU A 1 98 ? 36.836 35.136 49.839 1.00 35.74 116 LEU A C 1
ATOM 736 O O . LEU A 1 98 ? 37.066 35.083 48.691 1.00 34.55 116 LEU A O 1
ATOM 741 N N . HIS A 1 99 ? 37.149 34.186 50.709 1.00 32.86 117 HIS A N 1
ATOM 742 C CA . HIS A 1 99 ? 37.741 32.897 50.415 1.00 35.96 117 HIS A CA 1
ATOM 743 C C . HIS A 1 99 ? 37.001 31.837 51.229 1.00 37.65 117 HIS A C 1
ATOM 744 O O . HIS A 1 99 ? 37.557 30.864 51.561 1.00 36.90 117 HIS A O 1
ATOM 751 N N . SER A 1 100 ? 35.738 32.077 51.536 1.00 35.26 118 SER A N 1
ATOM 752 C CA . SER A 1 100 ? 34.768 31.160 52.167 1.00 37.17 118 SER A CA 1
ATOM 753 C C . SER A 1 100 ? 34.821 31.047 53.656 1.00 36.45 118 SER A C 1
ATOM 754 O O . SER A 1 100 ? 35.780 31.343 54.231 1.00 34.56 118 SER A O 1
ATOM 757 N N . ILE A 1 101 ? 33.749 30.597 54.261 1.00 35.99 119 ILE A N 1
ATOM 758 C CA . ILE A 1 101 ? 33.722 30.333 55.664 1.00 35.92 119 ILE A CA 1
ATOM 759 C C . ILE A 1 101 ? 34.475 29.090 56.105 1.00 37.82 119 ILE A C 1
ATOM 760 O O . ILE A 1 101 ? 35.221 29.165 57.000 1.00 38.08 119 ILE A O 1
ATOM 765 N N . SER A 1 102 ? 34.290 27.964 55.447 1.00 35.96 120 SER A N 1
ATOM 766 C CA . SER A 1 102 ? 34.950 26.743 55.854 1.00 40.87 120 SER A CA 1
ATOM 767 C C . SER A 1 102 ? 36.202 26.300 55.170 1.00 47.11 120 SER A C 1
ATOM 768 O O . SER A 1 102 ? 37.001 25.631 55.738 1.00 45.00 120 SER A O 1
ATOM 771 N N . HIS A 1 103 ? 36.364 26.695 53.941 1.00 43.45 121 HIS A N 1
ATOM 772 C CA . HIS A 1 103 ? 37.508 26.250 53.137 1.00 41.60 121 HIS A CA 1
ATOM 773 C C . HIS A 1 103 ? 37.617 24.730 53.157 1.00 42.58 121 HIS A C 1
ATOM 774 O O . HIS A 1 103 ? 38.712 24.166 53.108 1.00 44.89 121 HIS A O 1
ATOM 781 N N . ARG A 1 104 ? 36.471 24.063 53.238 1.00 43.83 122 ARG A N 1
ATOM 782 C CA . ARG A 1 104 ? 36.441 22.642 53.546 1.00 44.02 122 ARG A CA 1
ATOM 783 C C . ARG A 1 104 ? 37.033 21.800 52.420 1.00 45.26 122 ARG A C 1
ATOM 784 O O . ARG A 1 104 ? 36.924 22.127 51.233 1.00 48.76 122 ARG A O 1
ATOM 792 N N . THR A 1 105 ? 37.674 20.719 52.811 1.00 46.13 123 THR A N 1
ATOM 793 C CA . THR A 1 105 ? 38.099 19.650 51.927 1.00 51.03 123 THR A CA 1
ATOM 794 C C . THR A 1 105 ? 36.937 18.695 51.713 1.00 46.86 123 THR A C 1
ATOM 795 O O . THR A 1 105 ? 36.014 18.644 52.529 1.00 51.01 123 THR A O 1
ATOM 799 N N . PRO A 1 106 ? 36.931 17.932 50.608 1.00 48.24 124 PRO A N 1
ATOM 800 C CA . PRO A 1 106 ? 37.929 17.941 49.538 1.00 46.47 124 PRO A CA 1
ATOM 801 C C . PRO A 1 106 ? 37.598 18.954 48.460 1.00 42.92 124 PRO A C 1
ATOM 802 O O . PRO A 1 106 ? 36.497 19.493 48.461 1.00 45.99 124 PRO A O 1
ATOM 806 N N . GLN A 1 107 ? 38.539 19.184 47.542 1.00 41.57 125 GLN A N 1
ATOM 807 C CA . GLN A 1 107 ? 38.309 20.106 46.437 1.00 43.36 125 GLN A CA 1
ATOM 808 C C . GLN A 1 107 ? 37.058 19.748 45.647 1.00 45.90 125 GLN A C 1
ATOM 809 O O . GLN A 1 107 ? 36.392 20.636 45.100 1.00 49.57 125 GLN A O 1
ATOM 815 N N . ALA A 1 108 ? 36.717 18.459 45.591 1.00 48.12 126 ALA A N 1
ATOM 816 C CA . ALA A 1 108 ? 35.567 18.017 44.810 1.00 45.32 126 ALA A CA 1
ATOM 817 C C . ALA A 1 108 ? 34.269 18.643 45.302 1.00 47.07 126 ALA A C 1
ATOM 818 O O . ALA A 1 108 ? 33.339 18.838 44.511 1.00 51.04 126 ALA A O 1
ATOM 820 N N . PHE A 1 109 ? 34.185 18.961 46.596 1.00 44.28 127 PHE A N 1
ATOM 821 C CA . PHE A 1 109 ? 32.979 19.588 47.128 1.00 44.21 127 PHE A CA 1
ATOM 822 C C . PHE A 1 109 ? 32.647 20.873 46.376 1.00 46.02 127 PHE A C 1
ATOM 823 O O . PHE A 1 109 ? 31.485 21.132 46.043 1.00 45.34 127 PHE A O 1
ATOM 831 N N . TRP A 1 110 ? 33.662 21.691 46.092 1.00 45.21 128 TRP A N 1
ATOM 832 C CA . TRP A 1 110 ? 33.414 23.001 45.503 1.00 42.66 128 TRP A CA 1
ATOM 833 C C . TRP A 1 110 ? 33.034 22.905 44.033 1.00 45.14 128 TRP A C 1
ATOM 834 O O . TRP A 1 110 ? 32.318 23.777 43.527 1.00 44.84 128 TRP A O 1
ATOM 845 N N . ALA A 1 111 ? 33.488 21.861 43.335 1.00 46.86 129 ALA A N 1
ATOM 846 C CA . ALA A 1 111 ? 33.090 21.671 41.945 1.00 47.81 129 ALA A CA 1
ATOM 847 C C . ALA A 1 111 ? 31.596 21.413 41.801 1.00 50.43 129 ALA A C 1
ATOM 848 O O . ALA A 1 111 ? 31.025 21.710 40.746 1.00 53.64 129 ALA A O 1
ATOM 850 N N . ASP A 1 112 ? 30.952 20.910 42.852 1.00 51.62 130 ASP A N 1
ATOM 851 C CA . ASP A 1 112 ? 29.577 20.435 42.810 1.00 55.15 130 ASP A CA 1
ATOM 852 C C . ASP A 1 112 ? 28.630 21.233 43.682 1.00 53.12 130 ASP A C 1
ATOM 853 O O . ASP A 1 112 ? 27.428 20.948 43.667 1.00 49.18 130 ASP A O 1
ATOM 858 N N . ALA A 1 113 ? 29.144 22.172 44.476 1.00 47.42 131 ALA A N 1
ATOM 859 C CA . ALA A 1 113 ? 28.349 22.835 45.499 1.00 47.00 131 ALA A CA 1
ATOM 860 C C . ALA A 1 113 ? 27.010 23.295 44.946 1.00 44.53 131 ALA A C 1
ATOM 861 O O . ALA A 1 113 ? 26.915 23.765 43.811 1.00 46.21 131 ALA A O 1
ATOM 863 N N . THR A 1 114 ? 25.965 23.117 45.744 1.00 45.21 132 THR A N 1
ATOM 864 C CA . THR A 1 114 ? 24.663 23.631 45.366 1.00 44.95 132 THR A CA 1
ATOM 865 C C . THR A 1 114 ? 24.653 25.149 45.487 1.00 45.54 132 THR A C 1
ATOM 866 O O . THR A 1 114 ? 25.554 25.757 46.073 1.00 45.79 132 THR A O 1
ATOM 870 N N . TYR A 1 115 ? 23.620 25.762 44.913 1.00 41.74 133 TYR A N 1
ATOM 871 C CA . TYR A 1 115 ? 23.404 27.186 45.128 1.00 41.29 133 TYR A CA 1
ATOM 872 C C . TYR A 1 115 ? 23.397 27.501 46.617 1.00 43.81 133 TYR A C 1
ATOM 873 O O . TYR A 1 115 ? 24.094 28.412 47.082 1.00 41.48 133 TYR A O 1
ATOM 882 N N . GLN A 1 116 ? 22.641 26.719 47.387 1.00 42.68 134 GLN A N 1
ATOM 883 C CA . GLN A 1 116 ? 22.569 26.934 48.825 1.00 45.43 134 GLN A CA 1
ATOM 884 C C . GLN A 1 116 ? 23.918 26.713 49.504 1.00 46.18 134 GLN A C 1
ATOM 885 O O . GLN A 1 116 ? 24.232 27.402 50.483 1.00 43.82 134 GLN A O 1
ATOM 891 N N . ASN A 1 117 ? 24.721 25.764 49.008 1.00 43.93 135 ASN A N 1
ATOM 892 C CA . ASN A 1 117 ? 26.070 25.573 49.542 1.00 43.79 135 ASN A CA 1
ATOM 893 C C . ASN A 1 117 ? 26.879 26.863 49.457 1.00 40.27 135 ASN A C 1
ATOM 894 O O . ASN A 1 117 ? 27.553 27.257 50.415 1.00 39.18 135 ASN A O 1
ATOM 899 N N . LEU A 1 118 ? 26.825 27.536 48.308 1.00 38.17 136 LEU A N 1
ATOM 900 C CA . LEU A 1 118 ? 27.645 28.723 48.111 1.00 39.68 136 LEU A CA 1
ATOM 901 C C . LEU A 1 118 ? 27.011 29.975 48.711 1.00 40.48 136 LEU A C 1
ATOM 902 O O . LEU A 1 118 ? 27.731 30.918 49.054 1.00 38.54 136 LEU A O 1
ATOM 907 N N . VAL A 1 119 ? 25.683 30.012 48.845 1.00 39.69 137 VAL A N 1
ATOM 908 C CA . VAL A 1 119 ? 25.065 31.059 49.651 1.00 36.51 137 VAL A CA 1
ATOM 909 C C . VAL A 1 119 ? 25.630 31.024 51.060 1.00 38.74 137 VAL A C 1
ATOM 910 O O . VAL A 1 119 ? 26.014 32.057 51.623 1.00 38.20 137 VAL A O 1
ATOM 914 N N . GLN A 1 120 ? 25.718 29.828 51.641 1.00 38.80 138 GLN A N 1
ATOM 915 C CA . GLN A 1 120 ? 26.140 29.697 53.026 1.00 40.24 138 GLN A CA 1
ATOM 916 C C . GLN A 1 120 ? 27.654 29.771 53.177 1.00 38.94 138 GLN A C 1
ATOM 917 O O . GLN A 1 120 ? 28.143 30.139 54.250 1.00 38.52 138 GLN A O 1
ATOM 923 N N . GLU A 1 121 ? 28.409 29.440 52.129 1.00 41.08 139 GLU A N 1
ATOM 924 C CA . GLU A 1 121 ? 29.863 29.484 52.216 1.00 37.95 139 GLU A CA 1
ATOM 925 C C . GLU A 1 121 ? 30.445 30.835 51.820 1.00 40.58 139 GLU A C 1
ATOM 926 O O . GLU A 1 121 ? 31.451 31.258 52.407 1.00 37.65 139 GLU A O 1
ATOM 932 N N . ILE A 1 122 ? 29.840 31.525 50.847 1.00 37.56 140 ILE A N 1
ATOM 933 C CA . ILE A 1 122 ? 30.389 32.759 50.297 1.00 36.55 140 ILE A CA 1
ATOM 934 C C . ILE A 1 122 ? 29.429 33.930 50.467 1.00 37.87 140 ILE A C 1
ATOM 935 O O . ILE A 1 122 ? 29.808 34.985 50.987 1.00 38.36 140 ILE A O 1
ATOM 940 N N . GLY A 1 123 ? 28.182 33.772 50.015 1.00 36.00 141 GLY A N 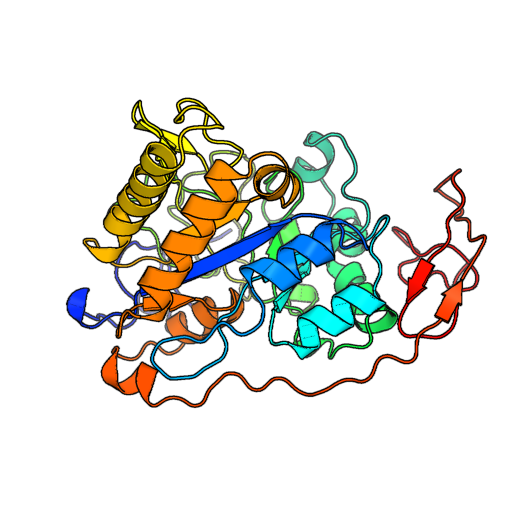1
ATOM 941 C CA . GLY A 1 123 ? 27.216 34.852 50.158 1.00 36.61 141 GLY A CA 1
ATOM 942 C C . GLY A 1 123 ? 27.085 35.338 51.587 1.00 38.31 141 GLY A C 1
ATOM 943 O O . GLY A 1 123 ? 27.171 36.538 51.861 1.00 36.32 141 GLY A O 1
ATOM 944 N N . ASP A 1 124 ? 26.889 34.405 52.525 1.00 37.63 142 ASP A N 1
ATOM 945 C CA . ASP A 1 124 ? 26.794 34.769 53.933 1.00 35.75 142 ASP A CA 1
ATOM 946 C C . ASP A 1 124 ? 28.104 35.306 54.494 1.00 35.65 142 ASP A C 1
ATOM 947 O O . ASP A 1 124 ? 28.078 36.044 55.483 1.00 36.40 142 ASP A O 1
ATOM 952 N N . GLN A 1 125 ? 29.250 34.944 53.907 1.00 37.51 143 GLN A N 1
ATOM 953 C CA . GLN A 1 125 ? 30.512 35.407 54.473 1.00 34.37 143 GLN A CA 1
ATOM 954 C C . GLN A 1 125 ? 30.662 36.912 54.353 1.00 32.73 143 GLN A C 1
ATOM 955 O O . GLN A 1 125 ? 31.397 37.526 55.133 1.00 33.25 143 GLN A O 1
ATOM 961 N N . LYS A 1 126 ? 29.979 37.522 53.385 1.00 31.52 144 LYS A N 1
ATOM 962 C CA . LYS A 1 126 ? 30.089 38.965 53.206 1.00 34.77 144 LYS A CA 1
ATOM 963 C C . LYS A 1 126 ? 29.608 39.710 54.443 1.00 32.99 144 LYS A C 1
ATOM 964 O O . LYS A 1 126 ? 30.279 40.624 54.930 1.00 34.60 144 LYS A O 1
ATOM 970 N N . ARG A 1 127 ? 28.450 39.327 54.979 1.00 31.28 145 ARG A N 1
ATOM 971 C CA . ARG A 1 127 ? 27.974 40.017 56.170 1.00 35.14 145 ARG A CA 1
ATOM 972 C C . ARG A 1 127 ? 28.703 39.531 57.420 1.00 32.54 145 ARG A C 1
ATOM 973 O O . ARG A 1 127 ? 28.950 40.320 58.338 1.00 31.71 145 ARG A O 1
ATOM 981 N N . GLN A 1 128 ? 29.109 38.259 57.447 1.00 32.66 146 GLN A N 1
ATOM 982 C CA . GLN A 1 128 ? 30.003 37.784 58.501 1.00 32.68 146 GLN A CA 1
ATOM 983 C C . GLN A 1 128 ? 31.261 38.636 58.574 1.00 35.75 146 GLN A C 1
ATOM 984 O O . GLN A 1 128 ? 31.629 39.141 59.642 1.00 35.09 146 GLN A O 1
ATOM 990 N N . MET A 1 129 ? 31.918 38.827 57.427 1.00 35.61 147 MET A N 1
ATOM 991 C CA . MET A 1 129 ? 33.163 39.587 57.381 1.00 29.80 147 MET A CA 1
ATOM 992 C C . MET A 1 129 ? 32.949 41.030 57.819 1.00 31.34 147 MET A C 1
ATOM 993 O O . MET A 1 129 ? 33.715 41.565 58.625 1.00 32.83 147 MET A O 1
ATOM 998 N N . ALA A 1 130 ? 31.918 41.686 57.283 1.00 31.31 148 ALA A N 1
ATOM 999 C CA . ALA A 1 130 ? 31.654 43.071 57.658 1.00 30.71 148 ALA A CA 1
ATOM 1000 C C . ALA A 1 130 ? 31.350 43.186 59.145 1.00 32.22 148 ALA A C 1
ATOM 1001 O O . ALA A 1 130 ? 31.779 44.139 59.801 1.00 34.13 148 ALA A O 1
ATOM 1003 N N . HIS A 1 131 ? 30.626 42.210 59.696 1.00 32.45 149 HIS A N 1
ATOM 1004 C CA . HIS A 1 131 ? 30.253 42.255 61.105 1.00 33.26 149 HIS A CA 1
ATOM 1005 C C . HIS A 1 131 ? 31.475 42.118 62.011 1.00 35.58 149 HIS A C 1
ATOM 1006 O O . HIS A 1 131 ? 31.739 42.986 62.848 1.00 37.73 149 HIS A O 1
ATOM 1013 N N . PHE A 1 132 ? 32.245 41.035 61.856 1.00 34.26 150 PHE A N 1
ATOM 1014 C CA . PHE A 1 132 ? 33.303 40.759 62.828 1.00 35.48 150 PHE A CA 1
ATOM 1015 C C . PHE A 1 132 ? 34.552 41.612 62.623 1.00 34.91 150 PHE A C 1
ATOM 1016 O O . PHE A 1 132 ? 35.254 41.905 63.597 1.00 34.88 150 PHE A O 1
ATOM 1024 N N . ALA A 1 133 ? 34.848 42.033 61.393 1.00 31.77 151 ALA A N 1
ATOM 1025 C CA . ALA A 1 133 ? 35.956 42.958 61.197 1.00 32.58 151 ALA A CA 1
ATOM 1026 C C . ALA A 1 133 ? 35.556 44.411 61.364 1.00 31.28 151 ALA A C 1
ATOM 1027 O O . ALA A 1 133 ? 36.443 45.269 61.439 1.00 32.40 151 ALA A O 1
ATOM 1029 N N . SER A 1 134 ? 34.256 44.707 61.388 1.00 31.84 152 SER A N 1
ATOM 1030 C CA . SER A 1 134 ? 33.765 46.082 61.501 1.00 34.70 152 SER A CA 1
ATOM 1031 C C . SER A 1 134 ? 34.295 46.948 60.356 1.00 31.92 152 SER A C 1
ATOM 1032 O O . SER A 1 134 ? 34.919 47.988 60.565 1.00 31.96 152 SER A O 1
ATOM 1035 N N . ILE A 1 135 ? 34.058 46.495 59.130 1.00 32.93 153 ILE A N 1
ATOM 1036 C CA . ILE A 1 135 ? 34.452 47.252 57.945 1.00 35.22 153 ILE A CA 1
ATOM 1037 C C . ILE A 1 135 ? 33.209 47.426 57.080 1.00 34.16 153 ILE A C 1
ATOM 1038 O O . ILE A 1 135 ? 32.281 46.607 57.172 1.00 33.80 153 ILE A O 1
ATOM 1043 N N . PRO A 1 136 ? 33.129 48.471 56.252 1.00 36.00 154 PRO A N 1
ATOM 1044 C CA . PRO A 1 136 ? 31.921 48.672 55.435 1.00 31.95 154 PRO A CA 1
ATOM 1045 C C . PRO A 1 136 ? 31.675 47.475 54.533 1.00 29.94 154 PRO A C 1
ATOM 1046 O O . PRO A 1 136 ? 32.584 46.993 53.855 1.00 38.88 154 PRO A O 1
ATOM 1050 N N . ALA A 1 137 ? 30.429 46.993 54.538 1.00 31.92 155 ALA A N 1
ATOM 1051 C CA . ALA A 1 137 ? 30.061 45.863 53.693 1.00 31.64 155 ALA A CA 1
ATOM 1052 C C . ALA A 1 137 ? 30.305 46.163 52.221 1.00 31.92 155 ALA A C 1
ATOM 1053 O O . ALA A 1 137 ? 30.579 45.247 51.440 1.00 34.65 155 ALA A O 1
ATOM 1055 N N . SER A 1 138 ? 30.222 47.438 51.833 1.00 31.83 156 SER A N 1
ATOM 1056 C CA . SER A 1 138 ? 30.454 47.856 50.453 1.00 33.26 156 SER A CA 1
ATOM 1057 C C . SER A 1 138 ? 31.894 47.646 50.008 1.00 36.67 156 SER A C 1
ATOM 1058 O O . SER A 1 138 ? 32.155 47.574 48.803 1.00 34.82 156 SER A O 1
ATOM 1061 N N . ALA A 1 139 ? 32.840 47.586 50.944 1.00 32.80 157 ALA A N 1
ATOM 1062 C CA . ALA A 1 139 ? 34.233 47.371 50.579 1.00 32.91 157 ALA A CA 1
ATOM 1063 C C . ALA A 1 139 ? 34.555 45.906 50.282 1.00 32.73 157 ALA A C 1
ATOM 1064 O O . ALA A 1 139 ? 35.661 45.613 49.817 1.00 34.51 157 ALA A O 1
ATOM 1066 N N . ILE A 1 140 ? 33.615 44.994 50.508 1.00 32.22 158 ILE A N 1
ATOM 1067 C CA . ILE A 1 140 ? 33.809 43.565 50.284 1.00 34.16 158 ILE A CA 1
ATOM 1068 C C . ILE A 1 140 ? 33.242 43.234 48.908 1.00 33.36 158 ILE A C 1
ATOM 1069 O O . ILE A 1 140 ? 32.022 43.218 48.718 1.00 34.38 158 ILE A O 1
ATOM 1074 N N . LYS A 1 141 ? 34.117 42.973 47.935 1.00 30.89 159 LYS A N 1
ATOM 1075 C CA . LYS A 1 141 ? 33.679 42.790 46.556 1.00 34.48 159 LYS A CA 1
ATOM 1076 C C . LYS A 1 141 ? 34.251 41.577 45.851 1.00 32.32 159 LYS A C 1
ATOM 1077 O O . LYS A 1 141 ? 33.689 41.174 44.827 1.00 32.81 159 LYS A O 1
ATOM 1083 N N . GLY A 1 142 ? 35.347 41.007 46.326 1.00 29.37 160 GLY A N 1
ATOM 1084 C CA . GLY A 1 142 ? 36.045 39.958 45.612 1.00 31.84 160 GLY A CA 1
ATOM 1085 C C . GLY A 1 142 ? 35.790 38.575 46.181 1.00 31.81 160 GLY A C 1
ATOM 1086 O O . GLY A 1 142 ? 35.494 38.417 47.365 1.00 31.20 160 GLY A O 1
ATOM 1087 N N . VAL A 1 143 ? 35.921 37.574 45.314 1.00 31.30 161 VAL A N 1
ATOM 1088 C CA . VAL A 1 143 ? 35.750 36.172 45.669 1.00 29.91 161 VAL A CA 1
ATOM 1089 C C . VAL A 1 143 ? 36.870 35.372 45.020 1.00 33.37 161 VAL A C 1
ATOM 1090 O O . VAL A 1 143 ? 37.154 35.553 43.830 1.00 33.70 161 VAL A O 1
ATOM 1094 N N . ARG A 1 144 ? 37.498 34.488 45.796 1.00 33.64 162 ARG A N 1
ATOM 1095 C CA . ARG A 1 144 ? 38.342 33.425 45.264 1.00 33.63 162 ARG A CA 1
ATOM 1096 C C . ARG A 1 144 ? 37.878 32.117 45.882 1.00 34.35 162 ARG A C 1
ATOM 1097 O O . ARG A 1 144 ? 37.893 31.972 47.111 1.00 34.25 162 ARG A O 1
ATOM 1105 N N . ILE A 1 145 ? 37.451 31.174 45.047 1.00 35.99 163 ILE A N 1
ATOM 1106 C CA . ILE A 1 145 ? 36.954 29.900 45.583 1.00 37.52 163 ILE A CA 1
ATOM 1107 C C . ILE A 1 145 ? 38.133 29.054 46.055 1.00 36.60 163 ILE A C 1
ATOM 1108 O O . ILE A 1 145 ? 39.187 29.049 45.392 1.00 37.74 163 ILE A O 1
ATOM 1113 N N . PRO A 1 146 ? 38.017 28.351 47.184 1.00 38.36 164 PRO A N 1
ATOM 1114 C CA . PRO A 1 146 ? 39.111 27.483 47.645 1.00 38.26 164 PRO A CA 1
ATOM 1115 C C . PRO A 1 146 ? 39.602 26.521 46.572 1.00 39.13 164 PRO A C 1
ATOM 1116 O O . PRO A 1 146 ? 38.840 26.075 45.710 1.00 37.43 164 PRO A O 1
ATOM 1120 N N . PHE A 1 147 ? 40.902 26.206 46.640 1.00 40.42 165 PHE A N 1
ATOM 1121 C CA . PHE A 1 147 ? 41.568 25.265 45.737 1.00 34.99 165 PHE A CA 1
ATOM 1122 C C . PHE A 1 147 ? 41.504 25.698 44.283 1.00 42.52 165 PHE A C 1
ATOM 1123 O O . PHE A 1 147 ? 41.756 24.884 43.387 1.00 47.36 165 PHE A O 1
ATOM 1131 N N . LEU A 1 148 ? 41.159 26.960 44.026 1.00 40.40 166 LEU A N 1
ATOM 1132 C CA . LEU A 1 148 ? 40.990 27.451 42.663 1.00 41.04 166 LEU A CA 1
ATOM 1133 C C . LEU A 1 148 ? 39.969 26.598 41.912 1.00 40.04 166 LEU A C 1
ATOM 1134 O O . LEU A 1 148 ? 40.051 26.420 40.695 1.00 43.09 166 LEU A O 1
ATOM 1139 N N . GLN A 1 149 ? 38.994 26.060 42.643 1.00 40.68 167 GLN A N 1
ATOM 1140 C CA . GLN A 1 149 ? 38.016 25.126 42.097 1.00 42.86 167 GLN A CA 1
ATOM 1141 C C . GLN A 1 149 ? 36.763 25.890 41.686 1.00 43.95 167 GLN A C 1
ATOM 1142 O O . GLN A 1 149 ? 35.987 26.334 42.538 1.00 41.29 167 GLN A O 1
ATOM 1148 N N . MET A 1 150 ? 36.561 26.030 40.382 1.00 47.41 168 MET A N 1
ATOM 1149 C CA . MET A 1 150 ? 35.355 26.662 39.886 1.00 44.50 168 MET A CA 1
ATOM 1150 C C . MET A 1 150 ? 34.133 25.807 40.213 1.00 46.91 168 MET A C 1
ATOM 1151 O O . MET A 1 150 ? 34.229 24.604 40.462 1.00 47.91 168 MET A O 1
ATOM 1156 N N . SER A 1 151 ? 32.968 26.447 40.202 1.00 50.31 169 SER A N 1
ATOM 1157 C CA . SER A 1 151 ? 31.700 25.809 40.537 1.00 48.96 169 SER A CA 1
ATOM 1158 C C . SER A 1 151 ? 30.655 26.075 39.458 1.00 47.94 169 SER A C 1
ATOM 1159 O O . SER A 1 151 ? 29.471 26.264 39.747 1.00 48.49 169 SER A O 1
ATOM 1162 N N . GLY A 1 152 ? 31.079 26.091 38.195 1.00 48.07 170 GLY A N 1
ATOM 1163 C CA . GLY A 1 152 ? 30.142 26.313 37.101 1.00 46.93 170 GLY A CA 1
ATOM 1164 C C . GLY A 1 152 ? 29.523 27.697 37.168 1.00 50.12 170 GLY A C 1
ATOM 1165 O O . GLY A 1 152 ? 30.203 28.698 37.423 1.00 49.95 170 GLY A O 1
ATOM 1166 N N . ASN A 1 153 ? 28.208 27.759 36.942 1.00 48.10 171 ASN A N 1
ATOM 1167 C CA . ASN A 1 153 ? 27.481 29.013 37.081 1.00 45.62 171 ASN A CA 1
ATOM 1168 C C . ASN A 1 153 ? 27.234 29.394 38.532 1.00 42.92 171 ASN A C 1
ATOM 1169 O O . ASN A 1 153 ? 26.962 30.566 38.811 1.00 42.26 171 ASN A O 1
ATOM 1174 N N . THR A 1 154 ? 27.329 28.433 39.450 1.00 43.40 172 THR A N 1
ATOM 1175 C CA . THR A 1 154 ? 26.736 28.593 40.773 1.00 42.27 172 THR A CA 1
ATOM 1176 C C . THR A 1 154 ? 27.349 29.765 41.532 1.00 44.50 172 THR A C 1
ATOM 1177 O O . THR A 1 154 ? 26.627 30.613 42.071 1.00 43.52 172 THR A O 1
ATOM 1181 N N . SER A 1 155 ? 28.681 29.825 41.595 1.00 43.36 173 SER A N 1
ATOM 1182 C CA . SER A 1 155 ? 29.331 30.878 42.369 1.00 39.18 173 SER A CA 1
ATOM 1183 C C . SER A 1 155 ? 29.017 32.262 41.811 1.00 40.17 173 SER A C 1
ATOM 1184 O O . SER A 1 155 ? 28.907 33.229 42.571 1.00 40.48 173 SER A O 1
ATOM 1187 N N . PHE A 1 156 ? 28.837 32.373 40.497 1.00 39.84 174 PHE A N 1
ATOM 1188 C CA . PHE A 1 156 ? 28.542 33.676 39.911 1.00 39.98 174 PHE A CA 1
ATOM 1189 C C . PHE A 1 156 ? 27.094 34.097 40.160 1.00 40.87 174 PHE A C 1
ATOM 1190 O O . PHE A 1 156 ? 26.818 35.288 40.338 1.00 38.51 174 PHE A O 1
ATOM 1198 N N . GLN A 1 157 ? 26.160 33.141 40.174 1.00 36.81 175 GLN A N 1
ATOM 1199 C CA . GLN A 1 157 ? 24.788 33.446 40.582 1.00 40.85 175 GLN A CA 1
ATOM 1200 C C . GLN A 1 157 ? 24.755 34.005 41.997 1.00 39.83 175 GLN A C 1
ATOM 1201 O O . GLN A 1 157 ? 24.072 34.997 42.274 1.00 39.35 175 GLN A O 1
ATOM 1207 N N . VAL A 1 158 ? 25.478 33.359 42.912 1.00 37.72 176 VAL A N 1
ATOM 1208 C CA . VAL A 1 158 ? 25.543 33.832 44.291 1.00 39.03 176 VAL A CA 1
ATOM 1209 C C . VAL A 1 158 ? 26.120 35.239 44.343 1.00 37.73 176 VAL A C 1
ATOM 1210 O O . VAL A 1 158 ? 25.621 36.102 45.075 1.00 36.38 176 VAL A O 1
ATOM 1214 N N . MET A 1 159 ? 27.174 35.495 43.571 1.00 36.49 177 MET A N 1
ATOM 1215 C CA . MET A 1 159 ? 27.780 36.818 43.558 1.00 36.83 177 MET A CA 1
ATOM 1216 C C . MET A 1 159 ? 26.785 37.881 43.114 1.00 37.05 177 MET A C 1
ATOM 1217 O O . MET A 1 159 ? 26.707 38.943 43.727 1.00 32.74 177 MET A O 1
ATOM 1222 N N . ALA A 1 160 ? 26.028 37.586 42.048 1.00 36.52 178 ALA A N 1
ATOM 1223 C CA . ALA A 1 160 ? 24.993 38.512 41.594 1.00 39.72 178 ALA A CA 1
ATOM 1224 C C . ALA A 1 160 ? 23.981 38.792 42.695 1.00 37.04 178 ALA A C 1
ATOM 1225 O O . ALA A 1 160 ? 23.522 39.929 42.850 1.00 40.59 178 ALA A O 1
ATOM 1227 N N . ASP A 1 161 ? 23.641 37.773 43.487 1.00 38.05 179 ASP A N 1
ATOM 1228 C CA . ASP A 1 161 ? 22.641 37.937 44.536 1.00 38.69 179 ASP A CA 1
ATOM 1229 C C . ASP A 1 161 ? 23.154 38.760 45.712 1.00 44.70 179 ASP A C 1
ATOM 1230 O O . ASP A 1 161 ? 22.353 39.375 46.427 1.00 45.01 179 ASP A O 1
ATOM 1235 N N . PHE A 1 162 ? 24.466 38.784 45.943 1.00 36.57 180 PHE A N 1
ATOM 1236 C CA . PHE A 1 162 ? 25.001 39.444 47.126 1.00 37.94 180 PHE A CA 1
ATOM 1237 C C . PHE A 1 162 ? 25.901 40.623 46.794 1.00 34.72 180 PHE A C 1
ATOM 1238 O O . PHE A 1 162 ? 26.623 41.103 47.675 1.00 39.05 180 PHE A O 1
ATOM 1246 N N . ASP A 1 163 ? 25.848 41.118 45.557 1.00 36.86 181 ASP A N 1
ATOM 1247 C CA . ASP A 1 163 ? 26.587 42.303 45.134 1.00 37.16 181 ASP A CA 1
ATOM 1248 C C . ASP A 1 163 ? 28.077 42.148 45.406 1.00 37.22 181 ASP A C 1
ATOM 1249 O O . ASP A 1 163 ? 28.738 43.032 45.957 1.00 40.05 181 ASP A O 1
ATOM 1254 N N . LEU A 1 164 ? 28.602 40.991 45.022 1.00 34.83 182 LEU A N 1
ATOM 1255 C CA . LEU A 1 164 ? 30.036 40.803 44.894 1.00 32.50 182 LEU A CA 1
ATOM 1256 C C . LEU A 1 164 ? 30.427 41.108 43.453 1.00 35.28 182 LEU A C 1
ATOM 1257 O O . LEU A 1 164 ? 29.756 40.671 42.511 1.00 35.18 182 LEU A O 1
ATOM 1262 N N . LEU A 1 165 ? 31.501 41.879 43.287 1.00 29.79 183 LEU A N 1
ATOM 1263 C CA . LEU A 1 165 ? 31.819 42.482 41.996 1.00 33.62 183 LEU A CA 1
ATOM 1264 C C . LEU A 1 165 ? 32.606 41.560 41.063 1.00 36.15 183 LEU A C 1
ATOM 1265 O O . LEU A 1 165 ? 32.316 41.511 39.862 1.00 32.89 183 LEU A O 1
ATOM 1270 N N . TYR A 1 166 ? 33.597 40.826 41.571 1.00 31.36 184 TYR A N 1
ATOM 1271 C CA . TYR A 1 166 ? 34.492 40.090 40.688 1.00 31.08 184 TYR A CA 1
ATOM 1272 C C . TYR A 1 166 ? 34.944 38.792 41.341 1.00 33.34 184 TYR A C 1
ATOM 1273 O O . TYR A 1 166 ? 35.023 38.682 42.567 1.00 34.43 184 TYR A O 1
ATOM 1282 N N . ASP A 1 167 ? 35.239 37.808 40.496 1.00 34.49 185 ASP A N 1
ATOM 1283 C CA . ASP A 1 167 ? 35.863 36.559 40.899 1.00 35.36 185 ASP A CA 1
ATOM 1284 C C . ASP A 1 167 ? 37.292 36.517 40.364 1.00 37.99 185 ASP A C 1
ATOM 1285 O O . ASP A 1 167 ? 37.558 36.953 39.238 1.00 33.91 185 ASP A O 1
ATOM 1290 N N . CYS A 1 168 ? 38.214 35.999 41.180 1.00 34.30 186 CYS A N 1
ATOM 1291 C CA . CYS A 1 168 ? 39.602 35.784 40.768 1.00 34.88 186 CYS A CA 1
ATOM 1292 C C . CYS A 1 168 ? 40.014 34.349 41.102 1.00 36.12 186 CYS A C 1
ATOM 1293 O O . CYS A 1 168 ? 40.944 34.097 41.867 1.00 37.19 186 CYS A O 1
ATOM 1296 N N . THR A 1 169 ? 39.284 33.400 40.513 1.00 38.02 187 THR A N 1
ATOM 1297 C CA . THR A 1 169 ? 39.500 31.972 40.705 1.00 41.59 187 THR A CA 1
ATOM 1298 C C . THR A 1 169 ? 39.911 31.260 39.426 1.00 41.75 187 THR A C 1
ATOM 1299 O O . THR A 1 169 ? 40.378 30.117 39.492 1.00 41.86 187 THR A O 1
ATOM 1303 N N . TRP A 1 170 ? 39.791 31.917 38.277 1.00 37.29 188 TRP A N 1
ATOM 1304 C CA . TRP A 1 170 ? 39.788 31.262 36.976 1.00 40.56 188 TRP A CA 1
ATOM 1305 C C . TRP A 1 170 ? 41.073 31.566 36.221 1.00 40.65 188 TRP A C 1
ATOM 1306 O O . TRP A 1 170 ? 41.192 32.637 35.602 1.00 39.14 188 TRP A O 1
ATOM 1317 N N . PRO A 1 171 ? 42.050 30.666 36.222 1.00 43.21 189 PRO A N 1
ATOM 1318 C CA . PRO A 1 171 ? 43.295 30.925 35.498 1.00 42.55 189 PRO A CA 1
ATOM 1319 C C . PRO A 1 171 ? 43.153 30.670 34.007 1.00 43.13 189 PRO A C 1
ATOM 1320 O O . PRO A 1 171 ? 42.295 29.906 33.557 1.00 41.00 189 PRO A O 1
ATOM 1324 N N . THR A 1 172 ? 44.012 31.339 33.238 1.00 42.87 190 THR A N 1
ATOM 1325 C CA . THR A 1 172 ? 44.185 31.052 31.822 1.00 45.61 190 THR A CA 1
ATOM 1326 C C . THR A 1 172 ? 45.637 30.692 31.539 1.00 46.58 190 THR A C 1
ATOM 1327 O O . THR A 1 172 ? 46.559 31.278 32.116 1.00 46.88 190 THR A O 1
ATOM 1331 N N . THR A 1 173 ? 45.828 29.712 30.662 1.00 51.16 191 THR A N 1
ATOM 1332 C CA . THR A 1 173 ? 47.140 29.372 30.135 1.00 48.03 191 THR A CA 1
ATOM 1333 C C . THR A 1 173 ? 47.259 29.624 28.641 1.00 49.36 191 THR A C 1
ATOM 1334 O O . THR A 1 173 ? 48.359 29.905 28.163 1.00 54.30 191 THR A O 1
ATOM 1338 N N . ALA A 1 174 ? 46.155 29.550 27.898 1.00 45.30 192 ALA A N 1
ATOM 1339 C CA . ALA A 1 174 ? 46.184 29.814 26.468 1.00 45.91 192 ALA A CA 1
ATOM 1340 C C . ALA A 1 174 ? 46.160 31.301 26.137 1.00 53.89 192 ALA A C 1
ATOM 1341 O O . ALA A 1 174 ? 46.589 31.689 25.044 1.00 56.72 192 ALA A O 1
ATOM 1343 N N . LEU A 1 175 ? 45.669 32.143 27.045 1.00 50.47 193 LEU A N 1
ATOM 1344 C CA . LEU A 1 175 ? 45.474 33.552 26.727 1.00 49.23 193 LEU A CA 1
ATOM 1345 C C . LEU A 1 175 ? 46.355 34.454 27.585 1.00 48.43 193 LEU A C 1
ATOM 1346 O O . LEU A 1 175 ? 45.851 35.362 28.255 1.00 46.14 193 LEU A O 1
ATOM 1351 N N . THR A 1 176 ? 47.674 34.227 27.555 1.00 49.26 194 THR A N 1
ATOM 1352 C CA . THR A 1 176 ? 48.612 34.974 28.386 1.00 48.79 194 THR A CA 1
ATOM 1353 C C . THR A 1 176 ? 49.450 35.995 27.627 1.00 52.14 194 THR A C 1
ATOM 1354 O O . THR A 1 176 ? 50.009 36.894 28.260 1.00 57.19 194 THR A O 1
ATOM 1358 N N . ASN A 1 177 ? 49.564 35.882 26.308 1.00 54.02 195 ASN A N 1
ATOM 1359 C CA . ASN A 1 177 ? 50.320 36.852 25.513 1.00 56.28 195 ASN A CA 1
ATOM 1360 C C . ASN A 1 177 ? 49.740 36.892 24.104 1.00 56.44 195 ASN A C 1
ATOM 1361 O O . ASN A 1 177 ? 50.033 36.015 23.276 1.00 60.31 195 ASN A O 1
ATOM 1366 N N . PRO A 1 178 ? 48.903 37.898 23.787 1.00 54.24 196 PRO A N 1
ATOM 1367 C CA . PRO A 1 178 ? 48.474 38.975 24.692 1.00 47.70 196 PRO A CA 1
ATOM 1368 C C . PRO A 1 178 ? 47.550 38.483 25.813 1.00 49.67 196 PRO A C 1
ATOM 1369 O O . PRO A 1 178 ? 46.766 37.550 25.616 1.00 47.15 196 PRO A O 1
ATOM 1373 N N . GLY A 1 179 ? 47.665 39.098 26.987 1.00 45.67 197 GLY A N 1
ATOM 1374 C CA . GLY A 1 179 ? 46.940 38.605 28.142 1.00 40.18 197 GLY A CA 1
ATOM 1375 C C . GLY A 1 179 ? 45.458 38.915 28.077 1.00 40.06 197 GLY A C 1
ATOM 1376 O O . GLY A 1 179 ? 45.026 39.939 27.546 1.00 39.63 197 GLY A O 1
ATOM 1377 N N . LEU A 1 180 ? 44.670 37.995 28.630 1.00 40.01 198 LEU A N 1
ATOM 1378 C CA . LEU A 1 180 ? 43.226 38.163 28.724 1.00 40.70 198 LEU A CA 1
ATOM 1379 C C . LEU A 1 180 ? 42.875 39.182 29.809 1.00 39.88 198 LEU A C 1
ATOM 1380 O O . LEU A 1 180 ? 43.334 39.074 30.949 1.00 38.28 198 LEU A O 1
ATOM 1385 N N . TRP A 1 181 ? 42.068 40.182 29.446 1.00 38.37 199 TRP A N 1
ATOM 1386 C CA . TRP A 1 181 ? 41.609 41.245 30.328 1.00 36.98 199 TRP A CA 1
ATOM 1387 C C . TRP A 1 181 ? 40.283 40.862 30.980 1.00 35.66 199 TRP A C 1
ATOM 1388 O O . TRP A 1 181 ? 39.579 39.971 30.497 1.00 33.88 199 TRP A O 1
ATOM 1399 N N . PRO A 1 182 ? 39.905 41.521 32.081 1.00 35.39 200 PRO A N 1
ATOM 1400 C CA . PRO A 1 182 ? 38.643 41.177 32.750 1.00 33.73 200 PRO A CA 1
ATOM 1401 C C . PRO A 1 182 ? 37.435 41.369 31.843 1.00 37.77 200 PRO A C 1
ATOM 1402 O O . PRO A 1 182 ? 37.465 42.125 30.871 1.00 34.59 200 PRO A O 1
ATOM 1406 N N . TYR A 1 183 ? 36.355 40.668 32.189 1.00 37.27 201 TYR A N 1
ATOM 1407 C CA . TYR A 1 183 ? 35.145 40.667 31.377 1.00 38.85 2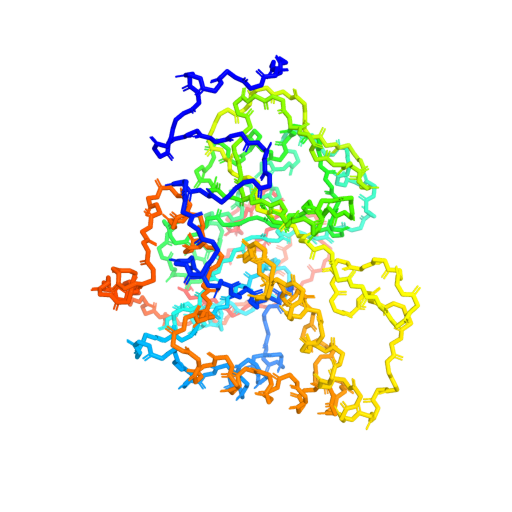01 TYR A CA 1
ATOM 1408 C C . TYR A 1 183 ? 33.961 40.260 32.243 1.00 38.41 201 TYR A C 1
ATOM 1409 O O . TYR A 1 183 ? 34.121 39.781 33.368 1.00 37.63 201 TYR A O 1
ATOM 1418 N N . THR A 1 184 ? 32.765 40.438 31.691 1.00 38.90 202 THR A N 1
ATOM 1419 C CA . THR A 1 184 ? 31.519 40.043 32.333 1.00 40.08 202 THR A CA 1
ATOM 1420 C C . THR A 1 184 ? 30.963 38.792 31.669 1.00 39.55 202 THR A C 1
ATOM 1421 O O . THR A 1 184 ? 31.450 38.339 30.632 1.00 42.43 202 THR A O 1
ATOM 1425 N N . LEU A 1 185 ? 29.922 38.232 32.285 1.00 40.03 203 LEU A N 1
ATOM 1426 C CA . LEU A 1 185 ? 29.366 36.951 31.869 1.00 39.06 203 LEU A CA 1
ATOM 1427 C C . LEU A 1 185 ? 28.015 37.091 31.176 1.00 43.66 203 LEU A C 1
ATOM 1428 O O . LEU A 1 185 ? 27.271 36.107 31.077 1.00 45.43 203 LEU A O 1
ATOM 1433 N N . HIS A 1 186 ? 27.676 38.294 30.700 1.00 41.20 204 HIS A N 1
ATOM 1434 C CA . HIS A 1 186 ? 26.479 38.450 29.881 1.00 44.28 204 HIS A CA 1
ATOM 1435 C C . HIS A 1 186 ? 26.501 37.514 28.680 1.00 49.72 204 HIS A C 1
ATOM 1436 O O . HIS A 1 186 ? 25.452 37.005 28.267 1.00 48.66 204 HIS A O 1
ATOM 1443 N N . HIS A 1 187 ? 27.683 37.278 28.112 1.00 48.44 205 HIS A N 1
ATOM 1444 C CA . HIS A 1 187 ? 27.837 36.511 26.887 1.00 51.77 205 HIS A CA 1
ATOM 1445 C C . HIS A 1 187 ? 28.811 35.362 27.123 1.00 49.62 205 HIS A C 1
ATOM 1446 O O . HIS A 1 187 ? 29.363 35.200 28.215 1.00 48.52 205 HIS A O 1
ATOM 1453 N N . GLU A 1 188 ? 28.993 34.537 26.094 1.00 50.53 206 GLU A N 1
ATOM 1454 C CA . GLU A 1 188 ? 29.847 33.364 26.220 1.00 53.50 206 GLU A CA 1
ATOM 1455 C C . GLU A 1 188 ? 31.306 33.780 26.352 1.00 49.98 206 GLU A C 1
ATOM 1456 O O . GLU A 1 188 ? 31.758 34.733 25.713 1.00 50.60 206 GLU A O 1
ATOM 1462 N N . SER A 1 189 ? 32.039 33.066 27.196 1.00 48.14 207 SER A N 1
ATOM 1463 C CA . SER A 1 189 ? 33.441 33.357 27.444 1.00 49.49 207 SER A CA 1
ATOM 1464 C C . SER A 1 189 ? 34.325 32.482 26.567 1.00 50.30 207 SER A C 1
ATOM 1465 O O . SER A 1 189 ? 34.042 31.298 26.361 1.00 52.63 207 SER A O 1
ATOM 1468 N N . ILE A 1 190 ? 35.404 33.080 26.048 1.00 48.20 208 ILE A N 1
ATOM 1469 C CA . ILE A 1 190 ? 36.387 32.336 25.270 1.00 47.61 208 ILE A CA 1
ATOM 1470 C C . ILE A 1 190 ? 37.477 31.727 26.139 1.00 51.32 208 ILE A C 1
ATOM 1471 O O . ILE A 1 190 ? 38.395 31.089 25.605 1.00 55.09 208 ILE A O 1
ATOM 1476 N N . GLN A 1 191 ? 37.405 31.896 27.458 1.00 47.94 209 GLN A N 1
ATOM 1477 C CA . GLN A 1 191 ? 38.495 31.474 28.326 1.00 47.92 209 GLN A CA 1
ATOM 1478 C C . GLN A 1 191 ? 38.550 29.955 28.449 1.00 46.31 209 GLN A C 1
ATOM 1479 O O . GLN A 1 191 ? 37.521 29.281 28.543 1.00 45.82 209 GLN A O 1
ATOM 1485 N N . ASP A 1 192 ? 39.770 29.421 28.444 1.00 45.58 210 ASP A N 1
ATOM 1486 C CA . ASP A 1 192 ? 39.985 27.997 28.657 1.00 44.47 210 ASP A CA 1
ATOM 1487 C C . ASP A 1 192 ? 39.655 27.605 30.095 1.00 48.68 210 ASP A C 1
ATOM 1488 O O . ASP A 1 192 ? 39.875 28.376 31.032 1.00 48.72 210 ASP A O 1
ATOM 1493 N N . CYS A 1 193 ? 39.129 26.392 30.267 1.00 48.17 211 CYS A N 1
ATOM 1494 C CA . CYS A 1 193 ? 38.709 25.894 31.576 1.00 53.06 211 CYS A CA 1
ATOM 1495 C C . CYS A 1 193 ? 39.696 24.824 32.032 1.00 52.48 211 CYS A C 1
ATOM 1496 O O . CYS A 1 193 ? 39.503 23.633 31.790 1.00 58.04 211 CYS A O 1
ATOM 1499 N N . ILE A 1 194 ? 40.756 25.259 32.721 1.00 57.76 212 ILE A N 1
ATOM 1500 C CA . ILE A 1 194 ? 41.737 24.318 33.263 1.00 57.61 212 ILE A CA 1
ATOM 1501 C C . ILE A 1 194 ? 41.120 23.481 34.378 1.00 58.21 212 ILE A C 1
ATOM 1502 O O . ILE A 1 194 ? 41.351 22.268 34.467 1.00 64.93 212 ILE A O 1
ATOM 1507 N N . ILE A 1 195 ? 40.337 24.113 35.247 1.00 58.68 213 ILE A N 1
ATOM 1508 C CA . ILE A 1 195 ? 39.772 23.453 36.422 1.00 53.55 213 ILE A CA 1
ATOM 1509 C C . ILE A 1 195 ? 38.250 23.478 36.318 1.00 53.14 213 ILE A C 1
ATOM 1510 O O . ILE A 1 195 ? 37.599 24.338 36.928 1.00 53.41 213 ILE A O 1
ATOM 1515 N N . PRO A 1 196 ? 37.645 22.551 35.579 1.00 54.54 214 PRO A N 1
ATOM 1516 C CA . PRO A 1 196 ? 36.195 22.609 35.320 1.00 49.81 214 PRO A CA 1
ATOM 1517 C C . PRO A 1 196 ? 35.390 22.252 36.556 1.00 45.79 214 PRO A C 1
ATOM 1518 O O . PRO A 1 196 ? 35.927 21.676 37.512 1.00 49.26 214 PRO A O 1
ATOM 1522 N N . PRO A 1 197 ? 34.085 22.577 36.580 1.00 46.19 215 PRO A N 1
ATOM 1523 C CA . PRO A 1 197 ? 33.317 23.247 35.518 1.00 44.60 215 PRO A CA 1
ATOM 1524 C C . PRO A 1 197 ? 33.321 24.777 35.604 1.00 47.56 215 PRO A C 1
ATOM 1525 O O . PRO A 1 197 ? 33.288 25.338 36.695 1.00 49.58 215 PRO A O 1
ATOM 1529 N N . CYS A 1 198 ? 33.354 25.442 34.438 1.00 45.72 216 CYS A N 1
ATOM 1530 C CA . CYS A 1 198 ? 33.334 26.883 34.263 1.00 45.10 216 CYS A CA 1
ATOM 1531 C C . CYS A 1 198 ? 31.942 27.351 33.857 1.00 47.70 216 CYS A C 1
ATOM 1532 O O . CYS A 1 198 ? 31.168 26.585 33.276 1.00 49.74 216 CYS A O 1
ATOM 1535 N N . PRO A 1 199 ? 31.585 28.603 34.148 1.00 47.80 217 PRO A N 1
ATOM 1536 C CA . PRO A 1 199 ? 30.231 29.068 33.826 1.00 45.02 217 PRO A CA 1
ATOM 1537 C C . PRO A 1 199 ? 30.000 29.154 32.326 1.00 47.66 217 PRO A C 1
ATOM 1538 O O . PRO A 1 199 ? 30.883 29.550 31.560 1.00 52.16 217 PRO A O 1
ATOM 1542 N N . THR A 1 200 ? 28.792 28.769 31.908 1.00 49.83 218 THR A N 1
ATOM 1543 C CA . THR A 1 200 ? 28.355 28.951 30.531 1.00 51.13 218 THR A CA 1
ATOM 1544 C C . THR A 1 200 ? 27.018 29.672 30.425 1.00 48.67 218 THR A C 1
ATOM 1545 O O . THR A 1 200 ? 26.572 29.948 29.308 1.00 52.49 218 THR A O 1
ATOM 1549 N N . ALA A 1 201 ? 26.377 29.991 31.545 1.00 46.51 219 ALA A N 1
ATOM 1550 C CA . ALA A 1 201 ? 25.118 30.714 31.527 1.00 45.21 219 ALA A CA 1
ATOM 1551 C C . ALA A 1 201 ? 25.360 32.215 31.394 1.00 47.42 219 ALA A C 1
ATOM 1552 O O . ALA A 1 201 ? 26.457 32.723 31.649 1.00 49.92 219 ALA A O 1
ATOM 1554 N N . SER A 1 202 ? 24.312 32.927 30.986 1.00 46.78 220 SER A N 1
ATOM 1555 C CA . SER A 1 202 ? 24.329 34.386 30.982 1.00 45.71 220 SER A CA 1
ATOM 1556 C C . SER A 1 202 ? 23.987 34.876 32.385 1.00 51.34 220 SER A C 1
ATOM 1557 O O . SER A 1 202 ? 22.829 34.804 32.811 1.00 48.84 220 SER A O 1
ATOM 1560 N N . ILE A 1 203 ? 24.990 35.338 33.105 1.00 47.10 221 ILE A N 1
ATOM 1561 C CA . ILE A 1 203 ? 24.834 35.836 34.440 1.00 45.87 221 ILE A CA 1
ATOM 1562 C C . ILE A 1 203 ? 25.354 37.238 34.517 1.00 45.40 221 ILE A C 1
ATOM 1563 O O . ILE A 1 203 ? 26.470 37.467 34.765 1.00 45.84 221 ILE A O 1
ATOM 1568 N N . PRO A 1 204 ? 24.401 38.189 34.273 1.00 44.27 222 PRO A N 1
ATOM 1569 C CA . PRO A 1 204 ? 24.858 39.562 34.306 1.00 46.53 222 PRO A CA 1
ATOM 1570 C C . PRO A 1 204 ? 25.166 40.093 35.654 1.00 45.34 222 PRO A C 1
ATOM 1571 O O . PRO A 1 204 ? 24.503 39.823 36.571 1.00 46.45 222 PRO A O 1
ATOM 1575 N N . GLY A 1 205 ? 26.198 40.867 35.757 1.00 46.21 223 GLY A N 1
ATOM 1576 C CA . GLY A 1 205 ? 26.571 41.421 37.020 1.00 43.40 223 GLY A CA 1
ATOM 1577 C C . GLY A 1 205 ? 27.895 41.253 37.681 1.00 50.76 223 GLY A C 1
ATOM 1578 O O . GLY A 1 205 ? 28.491 42.198 38.097 1.00 54.05 223 GLY A O 1
ATOM 1579 N N . PRO A 1 206 ? 28.358 40.036 37.788 1.00 42.68 224 PRO A N 1
ATOM 1580 C CA . PRO A 1 206 ? 29.754 39.837 38.159 1.00 40.19 224 PRO A CA 1
ATOM 1581 C C . PRO A 1 206 ? 30.818 39.748 37.084 1.00 39.18 224 PRO A C 1
ATOM 1582 O O . PRO A 1 206 ? 30.593 39.417 35.995 1.00 39.42 224 PRO A O 1
ATOM 1586 N N . TRP A 1 207 ? 32.020 40.078 37.468 1.00 35.68 225 TRP A N 1
ATOM 1587 C CA . TRP A 1 207 ? 33.137 40.084 36.600 1.00 37.97 225 TRP A CA 1
ATOM 1588 C C . TRP A 1 207 ? 34.074 38.958 36.808 1.00 37.56 225 TRP A C 1
ATOM 1589 O O . TRP A 1 207 ? 34.212 38.508 37.855 1.00 34.90 225 TRP A O 1
ATOM 1600 N N . VAL A 1 208 ? 34.694 38.510 35.746 1.00 38.67 226 VAL A N 1
ATOM 1601 C CA . VAL A 1 208 ? 35.789 37.551 35.807 1.00 35.60 226 VAL A CA 1
ATOM 1602 C C . VAL A 1 208 ? 37.092 38.337 35.742 1.00 34.67 226 VAL A C 1
ATOM 1603 O O . VAL A 1 208 ? 37.316 39.098 34.794 1.00 35.98 226 VAL A O 1
ATOM 1607 N N . LEU A 1 209 ? 37.942 38.167 36.756 1.00 33.87 227 LEU A N 1
ATOM 1608 C CA . LEU A 1 209 ? 39.301 38.698 36.753 1.00 32.76 227 LEU A CA 1
ATOM 1609 C C . LEU A 1 209 ? 40.244 37.518 36.566 1.00 34.93 227 LEU A C 1
ATOM 1610 O O . LEU A 1 209 ? 40.542 36.804 37.538 1.00 35.85 227 LEU A O 1
ATOM 1615 N N . PRO A 1 210 ? 40.728 37.259 35.352 1.00 39.15 228 PRO A N 1
ATOM 1616 C CA . PRO A 1 210 ? 41.487 36.023 35.113 1.00 37.67 228 PRO A CA 1
ATOM 1617 C C . PRO A 1 210 ? 42.831 36.030 35.823 1.00 36.95 228 PRO A C 1
ATOM 1618 O O . PRO A 1 210 ? 43.498 37.060 35.929 1.00 36.63 228 PRO A O 1
ATOM 1622 N N . MET A 1 211 ? 43.222 34.862 36.320 1.00 36.77 229 MET A N 1
ATOM 1623 C CA . MET A 1 211 ? 44.583 34.657 36.809 1.00 41.40 229 MET A CA 1
ATOM 1624 C C . MET A 1 211 ? 45.429 34.295 35.596 1.00 40.60 229 MET A C 1
ATOM 1625 O O . MET A 1 211 ? 45.374 33.168 35.100 1.00 40.93 229 MET A O 1
ATOM 1630 N N . ILE A 1 212 ? 46.179 35.262 35.080 1.00 38.41 230 ILE A N 1
ATOM 1631 C CA . ILE A 1 212 ? 47.041 35.004 33.933 1.00 37.09 230 ILE A CA 1
ATOM 1632 C C . ILE A 1 212 ? 48.252 34.226 34.418 1.00 38.53 230 ILE A C 1
ATOM 1633 O O . ILE A 1 212 ? 49.058 34.738 35.203 1.00 37.78 230 ILE A O 1
ATOM 1638 N N . SER A 1 213 ? 48.369 32.982 33.967 1.00 41.03 231 SER A N 1
ATOM 1639 C CA . SER A 1 213 ? 49.387 32.078 34.479 1.00 41.08 231 SER A CA 1
ATOM 1640 C C . SER A 1 213 ? 50.786 32.637 34.257 1.00 40.63 231 SER A C 1
ATOM 1641 O O . SER A 1 213 ? 51.060 33.329 33.270 1.00 36.87 231 SER A O 1
ATOM 1644 N N . TRP A 1 214 ? 51.663 32.355 35.215 1.00 40.18 232 TRP A N 1
ATOM 1645 C CA . TRP A 1 214 ? 53.092 32.537 35.040 1.00 38.66 232 TRP A CA 1
ATOM 1646 C C . TRP A 1 214 ? 53.651 31.428 34.148 1.00 43.89 232 TRP A C 1
ATOM 1647 O O . TRP A 1 214 ? 52.964 30.461 33.806 1.00 43.76 232 TRP A O 1
ATOM 1658 N N . ARG A 1 215 ? 54.918 31.577 33.770 1.00 42.52 233 ARG A N 1
ATOM 1659 C CA . ARG A 1 215 ? 55.676 30.523 33.109 1.00 44.35 233 ARG A CA 1
ATOM 1660 C C . ARG A 1 215 ? 56.878 30.194 33.979 1.00 42.47 233 ARG A C 1
ATOM 1661 O O . ARG A 1 215 ? 57.618 31.099 34.378 1.00 45.19 233 ARG A O 1
ATOM 1669 N N . ASP A 1 216 ? 57.063 28.913 34.291 1.00 44.97 234 ASP A N 1
ATOM 1670 C CA . ASP A 1 216 ? 58.182 28.515 35.135 1.00 48.43 234 ASP A CA 1
ATOM 1671 C C . ASP A 1 216 ? 59.438 28.360 34.275 1.00 49.62 234 ASP A C 1
ATOM 1672 O O . ASP A 1 216 ? 59.443 28.667 33.079 1.00 46.50 234 ASP A O 1
ATOM 1677 N N . LEU A 1 217 ? 60.522 27.869 34.884 1.00 52.42 235 LEU A N 1
ATOM 1678 C CA . LEU A 1 217 ? 61.807 27.806 34.192 1.00 54.45 235 LEU A CA 1
ATOM 1679 C C . LEU A 1 217 ? 61.753 26.911 32.960 1.00 53.25 235 LEU A C 1
ATOM 1680 O O . LEU A 1 217 ? 62.499 27.136 32.001 1.00 57.49 235 LEU A O 1
ATOM 1685 N N . ASN A 1 218 ? 60.881 25.903 32.958 1.00 55.00 236 ASN A N 1
ATOM 1686 C CA . ASN A 1 218 ? 60.696 25.037 31.802 1.00 57.47 236 ASN A CA 1
ATOM 1687 C C . ASN A 1 218 ? 59.425 25.367 31.028 1.00 55.35 236 ASN A C 1
ATOM 1688 O O . ASN A 1 218 ? 58.889 24.503 30.326 1.00 59.33 236 ASN A O 1
ATOM 1693 N N . ASN A 1 219 ? 58.935 26.598 31.152 1.00 53.71 237 ASN A N 1
ATOM 1694 C CA . ASN A 1 219 ? 57.786 27.104 30.406 1.00 54.82 237 ASN A CA 1
ATOM 1695 C C . ASN A 1 219 ? 56.489 26.363 30.726 1.00 52.67 237 ASN A C 1
ATOM 1696 O O . ASN A 1 219 ? 55.533 26.422 29.947 1.00 55.49 237 ASN A O 1
ATOM 1701 N N . PHE A 1 220 ? 56.423 25.674 31.859 1.00 46.76 238 PHE A N 1
ATOM 1702 C CA . PHE A 1 220 ? 55.117 25.172 32.265 1.00 52.08 238 PHE A CA 1
ATOM 1703 C C . PHE A 1 220 ? 54.322 26.285 32.949 1.00 52.01 238 PHE A C 1
ATOM 1704 O O . PHE A 1 220 ? 54.898 27.128 33.642 1.00 51.30 238 PHE A O 1
ATOM 1712 N N . PRO A 1 221 ? 53.007 26.321 32.762 1.00 49.32 239 PRO A N 1
ATOM 1713 C CA . PRO A 1 221 ? 52.214 27.388 33.377 1.00 48.96 239 PRO A CA 1
ATOM 1714 C C . PRO A 1 221 ? 52.007 27.139 34.864 1.00 50.63 239 PRO A C 1
ATOM 1715 O O . PRO A 1 221 ? 52.017 26.000 35.338 1.00 53.07 239 PRO A O 1
ATOM 1719 N N . CYS A 1 222 ? 51.846 28.230 35.611 1.00 45.94 240 CYS A N 1
ATOM 1720 C CA . CYS A 1 222 ? 51.446 28.146 37.008 1.00 47.36 240 CYS A CA 1
ATOM 1721 C C . CYS A 1 222 ? 50.609 29.366 37.364 1.00 44.55 240 CYS A C 1
ATOM 1722 O O . CYS A 1 222 ? 50.900 30.481 36.924 1.00 40.97 240 CYS A O 1
ATOM 1725 N N . SER A 1 223 ? 49.547 29.136 38.137 1.00 43.10 241 SER A N 1
ATOM 1726 C CA . SER A 1 223 ? 48.621 30.193 38.524 1.00 41.17 241 SER A CA 1
ATOM 1727 C C . SER A 1 223 ? 49.120 30.986 39.717 1.00 42.66 241 SER A C 1
ATOM 1728 O O . SER A 1 223 ? 48.970 32.211 39.760 1.00 46.61 241 SER A O 1
ATOM 1731 N N . MET A 1 224 ? 49.719 30.307 40.681 1.00 42.78 242 MET A N 1
ATOM 1732 C CA . MET A 1 224 ? 50.213 30.939 41.886 1.00 40.78 242 MET A CA 1
ATOM 1733 C C . MET A 1 224 ? 51.717 30.728 42.002 1.00 43.87 242 MET A C 1
ATOM 1734 O O . MET A 1 224 ? 52.259 29.716 41.541 1.00 42.33 242 MET A O 1
ATOM 1739 N N . VAL A 1 225 ? 52.391 31.725 42.578 1.00 43.82 243 VAL A N 1
ATOM 1740 C CA . VAL A 1 225 ? 53.847 31.698 42.666 1.00 44.23 243 VAL A CA 1
ATOM 1741 C C . VAL A 1 225 ? 54.311 30.453 43.409 1.00 45.80 243 VAL A C 1
ATOM 1742 O O . VAL A 1 225 ? 55.273 29.792 42.998 1.00 43.29 243 VAL A O 1
ATOM 1746 N N . ASP A 1 226 ? 53.630 30.106 44.504 1.00 42.99 244 ASP A N 1
ATOM 1747 C CA . ASP A 1 226 ? 53.968 28.908 45.262 1.00 41.66 244 ASP A CA 1
ATOM 1748 C C . ASP A 1 226 ? 53.442 27.630 44.617 1.00 43.56 244 ASP A C 1
ATOM 1749 O O . ASP A 1 226 ? 53.526 26.563 45.229 1.00 46.81 244 ASP A O 1
ATOM 1754 N N . GLY A 1 227 ? 52.905 27.708 43.403 1.00 45.35 245 GLY A N 1
ATOM 1755 C CA . GLY A 1 227 ? 52.500 26.519 42.675 1.00 42.63 245 GLY A CA 1
ATOM 1756 C C . GLY A 1 227 ? 53.378 26.235 41.469 1.00 44.70 245 GLY A C 1
ATOM 1757 O O . GLY A 1 227 ? 53.152 25.267 40.736 1.00 48.72 245 GLY A O 1
ATOM 1758 N N . CYS A 1 228 ? 54.383 27.076 41.242 1.00 41.26 246 CYS A N 1
ATOM 1759 C CA . CYS A 1 228 ? 55.281 26.878 40.113 1.00 48.41 246 CYS A CA 1
ATOM 1760 C C . CYS A 1 228 ? 56.233 25.729 40.411 1.00 49.98 246 CYS A C 1
ATOM 1761 O O . CYS A 1 228 ? 56.861 25.697 41.473 1.00 47.70 246 CYS A O 1
ATOM 1764 N N . PHE A 1 229 ? 56.343 24.789 39.467 1.00 50.12 247 PHE A N 1
ATOM 1765 C CA . PHE A 1 229 ? 57.105 23.569 39.723 1.00 53.44 247 PHE A CA 1
ATOM 1766 C C . PHE A 1 229 ? 58.600 23.763 39.478 1.00 52.70 247 PHE A C 1
ATOM 1767 O O . PHE A 1 229 ? 59.417 23.590 40.389 1.00 56.11 247 PHE A O 1
ATOM 1775 N N . PHE A 1 230 ? 58.977 24.105 38.249 1.00 53.48 248 PHE A N 1
ATOM 1776 C CA . PHE A 1 230 ? 60.384 24.294 37.893 1.00 51.18 248 PHE A CA 1
ATOM 1777 C C . PHE A 1 230 ? 60.790 25.716 38.246 1.00 49.15 248 PHE A C 1
ATOM 1778 O O . PHE A 1 230 ? 60.478 26.668 37.529 1.00 49.75 248 PHE A O 1
ATOM 1786 N N . THR A 1 231 ? 61.528 25.854 39.339 1.00 50.41 249 THR A N 1
ATOM 1787 C CA . THR A 1 231 ? 61.720 27.151 39.957 1.00 43.56 249 THR A CA 1
ATOM 1788 C C . THR A 1 231 ? 63.114 27.216 40.548 1.00 45.72 249 THR A C 1
ATOM 1789 O O . THR A 1 231 ? 63.695 26.173 40.886 1.00 53.15 249 THR A O 1
ATOM 1793 N N . PRO A 1 232 ? 63.703 28.410 40.663 1.00 48.49 250 PRO A N 1
ATOM 1794 C CA . PRO A 1 232 ? 65.013 28.536 41.316 1.00 45.90 250 PRO A CA 1
ATOM 1795 C C . PRO A 1 232 ? 65.052 27.945 42.717 1.00 50.19 250 PRO A C 1
ATOM 1796 O O . PRO A 1 232 ? 64.013 27.754 43.359 1.00 49.27 250 PRO A O 1
ATOM 1800 N N . ASP A 1 233 ? 66.258 27.654 43.194 1.00 52.91 251 ASP A N 1
ATOM 1801 C CA . ASP A 1 233 ? 66.419 27.132 44.543 1.00 54.33 251 ASP A CA 1
ATOM 1802 C C . ASP A 1 233 ? 65.888 28.141 45.556 1.00 52.37 251 ASP A C 1
ATOM 1803 O O . ASP A 1 233 ? 66.008 29.355 45.367 1.00 49.66 251 ASP A O 1
ATOM 1808 N N . ARG A 1 234 ? 65.293 27.632 46.639 1.00 50.74 252 ARG A N 1
ATOM 1809 C CA . ARG A 1 234 ? 64.664 28.503 47.630 1.00 48.64 252 ARG A CA 1
ATOM 1810 C C . ARG A 1 234 ? 65.634 29.511 48.240 1.00 54.68 252 ARG A C 1
ATOM 1811 O O . ARG A 1 234 ? 65.188 30.553 48.736 1.00 52.23 252 ARG A O 1
ATOM 1819 N N . THR A 1 235 ? 66.940 29.241 48.203 1.00 51.94 253 THR A N 1
ATOM 1820 C CA . THR A 1 235 ? 67.946 30.140 48.763 1.00 51.05 253 THR A CA 1
ATOM 1821 C C . THR A 1 235 ? 68.533 31.105 47.739 1.00 45.98 253 THR A C 1
ATOM 1822 O O . THR A 1 235 ? 69.367 31.939 48.107 1.00 46.36 253 THR A O 1
ATOM 1826 N N . ASP A 1 236 ? 68.119 31.019 46.474 1.00 43.81 254 ASP A N 1
ATOM 1827 C CA . ASP A 1 236 ? 68.715 31.792 45.381 1.00 42.30 254 ASP A CA 1
ATOM 1828 C C . ASP A 1 236 ? 67.919 33.080 45.192 1.00 45.57 254 ASP A C 1
ATOM 1829 O O . ASP A 1 236 ? 66.975 33.145 44.401 1.00 43.58 254 ASP A O 1
ATOM 1834 N N . GLU A 1 237 ? 68.321 34.129 45.916 1.00 44.41 255 GLU A N 1
ATOM 1835 C CA . GLU A 1 237 ? 67.606 35.400 45.841 1.00 44.00 255 GLU A CA 1
ATOM 1836 C C . GLU A 1 237 ? 67.635 35.971 44.429 1.00 49.71 255 GLU A C 1
ATOM 1837 O O . GLU A 1 237 ? 66.603 36.395 43.897 1.00 47.49 255 GLU A O 1
ATOM 1843 N N . GLU A 1 238 ? 68.817 35.993 43.806 1.00 50.54 256 GLU A N 1
ATOM 1844 C CA . GLU A 1 238 ? 68.941 36.604 42.487 1.00 50.61 256 GLU A CA 1
ATOM 1845 C C . GLU A 1 238 ? 68.166 35.822 41.435 1.00 44.30 256 GLU A C 1
ATOM 1846 O O . GLU A 1 238 ? 67.561 36.414 40.535 1.00 45.69 256 GLU A O 1
ATOM 1852 N N . GLY A 1 239 ? 68.176 34.494 41.524 1.00 42.30 257 GLY A N 1
ATOM 1853 C CA . GLY A 1 239 ? 67.383 33.708 40.593 1.00 45.34 257 GLY A CA 1
ATOM 1854 C C . GLY A 1 239 ? 65.899 33.992 40.717 1.00 49.59 257 GLY A C 1
ATOM 1855 O O . GLY A 1 239 ? 65.187 34.077 39.714 1.00 46.41 257 GLY A O 1
ATOM 1856 N N . TRP A 1 240 ? 65.416 34.161 41.952 1.00 44.06 258 TRP A N 1
ATOM 1857 C CA . TRP A 1 240 ? 63.999 34.427 42.166 1.00 45.24 258 TRP A CA 1
ATOM 1858 C C . TRP A 1 240 ? 63.625 35.828 41.705 1.00 42.59 258 TRP A C 1
ATOM 1859 O O . TRP A 1 240 ? 62.526 36.046 41.187 1.00 41.98 258 TRP A O 1
ATOM 1870 N N . PHE A 1 241 ? 64.536 36.783 41.873 1.00 40.90 259 PHE A N 1
ATOM 1871 C CA . PHE A 1 241 ? 64.290 38.139 41.400 1.00 45.22 259 PHE A CA 1
ATOM 1872 C C . PHE A 1 241 ? 64.151 38.177 39.884 1.00 47.84 259 PHE A C 1
ATOM 1873 O O . PHE A 1 241 ? 63.241 38.825 39.349 1.00 48.68 259 PHE A O 1
ATOM 1881 N N . LYS A 1 242 ? 65.036 37.482 39.175 1.00 46.87 260 LYS A N 1
ATOM 1882 C CA . LYS A 1 242 ? 64.950 37.400 37.724 1.00 47.05 260 LYS A CA 1
ATOM 1883 C C . LYS A 1 242 ? 63.733 36.599 37.278 1.00 42.68 260 LYS A C 1
ATOM 1884 O O . LYS A 1 242 ? 63.147 36.901 36.234 1.00 43.29 260 LYS A O 1
ATOM 1890 N N . PHE A 1 243 ? 63.319 35.612 38.074 1.00 43.25 261 PHE A N 1
ATOM 1891 C CA . PHE A 1 243 ? 62.146 34.808 37.747 1.00 41.64 261 PHE A CA 1
ATOM 1892 C C . PHE A 1 243 ? 60.863 35.628 37.857 1.00 43.15 261 PHE A C 1
ATOM 1893 O O . PHE A 1 243 ? 59.977 35.538 36.995 1.00 40.32 261 PHE A O 1
ATOM 1901 N N . ILE A 1 244 ? 60.747 36.433 38.913 1.00 41.20 262 ILE A N 1
ATOM 1902 C CA . ILE A 1 244 ? 59.573 37.281 39.087 1.00 42.05 262 ILE A CA 1
ATOM 1903 C C . ILE A 1 244 ? 59.507 38.328 37.982 1.00 41.53 262 ILE A C 1
ATOM 1904 O O . ILE A 1 244 ? 58.459 38.534 37.359 1.00 40.95 262 ILE A O 1
ATOM 1909 N N . LEU A 1 245 ? 60.631 39.004 37.723 1.00 38.68 263 LEU A N 1
ATOM 1910 C CA . LEU A 1 245 ? 60.640 40.099 36.758 1.00 40.70 263 LEU A CA 1
ATOM 1911 C C . LEU A 1 245 ? 60.453 39.611 35.328 1.00 40.87 263 LEU A C 1
ATOM 1912 O O . LEU A 1 245 ? 59.912 40.347 34.495 1.00 43.80 263 LEU A O 1
ATOM 1917 N N . THR A 1 246 ? 60.905 38.395 35.014 1.00 39.92 264 THR A N 1
ATOM 1918 C CA . THR A 1 246 ? 60.668 37.862 33.677 1.00 40.53 264 THR A CA 1
ATOM 1919 C C . THR A 1 246 ? 59.179 37.677 33.429 1.00 38.54 264 THR A C 1
ATOM 1920 O O . THR A 1 246 ? 58.661 38.073 32.377 1.00 39.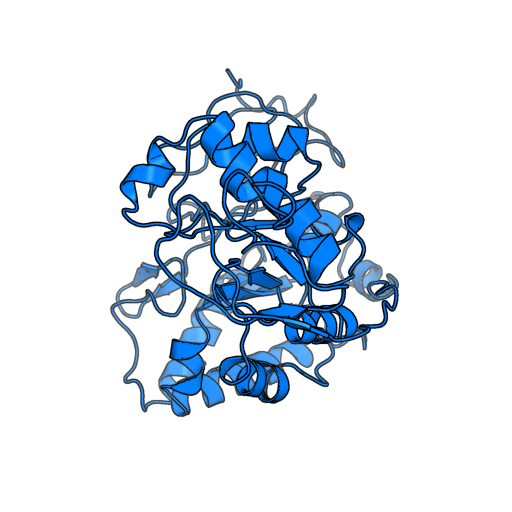00 264 THR A O 1
ATOM 1924 N N . ASN A 1 247 ? 58.474 37.093 34.397 1.00 37.61 265 ASN A N 1
ATOM 1925 C CA . ASN A 1 247 ? 57.029 36.948 34.268 1.00 39.28 265 ASN A CA 1
ATOM 1926 C C . ASN A 1 247 ? 56.340 38.306 34.217 1.00 36.20 265 ASN A C 1
ATOM 1927 O O . ASN A 1 247 ? 55.394 38.499 33.447 1.00 39.00 265 ASN A O 1
ATOM 1932 N N . PHE A 1 248 ? 56.822 39.268 35.005 1.00 34.29 266 PHE A N 1
ATOM 1933 C CA . PHE A 1 248 ? 56.251 40.609 34.968 1.00 37.58 266 PHE A CA 1
ATOM 1934 C C . PHE A 1 248 ? 56.452 41.267 33.604 1.00 38.80 266 PHE A C 1
ATOM 1935 O O . PHE A 1 248 ? 55.531 41.905 33.078 1.00 37.17 266 PHE A O 1
ATOM 1943 N N . GLU A 1 249 ? 57.648 41.124 33.018 1.00 38.56 267 GLU A N 1
ATOM 1944 C CA . GLU A 1 249 ? 57.944 41.763 31.735 1.00 40.87 267 GLU A CA 1
ATOM 1945 C C . GLU A 1 249 ? 57.049 41.241 30.618 1.00 37.65 267 GLU A C 1
ATOM 1946 O O . GLU A 1 249 ? 56.739 41.977 29.676 1.00 36.37 267 GLU A O 1
ATOM 1952 N N . ARG A 1 250 ? 56.628 39.979 30.706 1.00 38.69 268 ARG A N 1
ATOM 1953 C CA . ARG A 1 250 ? 55.697 39.419 29.732 1.00 36.33 268 ARG A CA 1
ATOM 1954 C C . ARG A 1 250 ? 54.435 40.262 29.612 1.00 38.54 268 ARG A C 1
ATOM 1955 O O . ARG A 1 250 ? 53.847 40.358 28.530 1.00 42.28 268 ARG A O 1
ATOM 1963 N N . HIS A 1 251 ? 54.005 40.879 30.713 1.00 36.92 269 HIS A N 1
ATOM 1964 C CA . HIS A 1 251 ? 52.883 41.806 30.715 1.00 35.88 269 HIS A CA 1
ATOM 1965 C C . HIS A 1 251 ? 53.330 43.223 30.372 1.00 36.91 269 HIS A C 1
ATOM 1966 O O . HIS A 1 251 ? 52.750 43.864 29.490 1.00 37.34 269 HIS A O 1
ATOM 1973 N N . TYR A 1 252 ? 54.359 43.718 31.068 1.00 35.43 270 TYR A N 1
ATOM 1974 C CA . TYR A 1 252 ? 54.761 45.116 30.932 1.00 38.05 270 TYR A CA 1
ATOM 1975 C C . TYR A 1 252 ? 55.185 45.439 29.505 1.00 37.07 270 TYR A C 1
ATOM 1976 O O . TYR A 1 252 ? 54.865 46.513 28.982 1.00 40.82 270 TYR A O 1
ATOM 1985 N N . LEU A 1 253 ? 55.906 44.525 28.863 1.00 36.21 271 LEU A N 1
ATOM 1986 C CA . LEU A 1 253 ? 56.325 44.690 27.478 1.00 39.60 271 LEU A CA 1
ATOM 1987 C C . LEU A 1 253 ? 55.340 44.074 26.490 1.00 40.11 271 LEU A C 1
ATOM 1988 O O . LEU A 1 253 ? 55.635 44.027 25.292 1.00 39.69 271 LEU A O 1
ATOM 1993 N N . GLY A 1 254 ? 54.186 43.599 26.966 1.00 39.33 272 GLY A N 1
ATOM 1994 C CA . GLY A 1 254 ? 53.150 43.048 26.110 1.00 31.15 272 GLY A CA 1
ATOM 1995 C C . GLY A 1 254 ? 51.923 43.935 26.056 1.00 31.67 272 GLY A C 1
ATOM 1996 O O . GLY A 1 254 ? 52.047 45.153 25.915 1.00 33.97 272 GLY A O 1
ATOM 1997 N N . ASN A 1 255 ? 50.733 43.353 26.181 1.00 35.81 273 ASN A N 1
ATOM 1998 C CA . ASN A 1 255 ? 49.501 44.131 26.149 1.00 37.80 273 ASN A CA 1
ATOM 1999 C C . ASN A 1 255 ? 49.070 44.627 27.529 1.00 37.96 273 ASN A C 1
ATOM 2000 O O . ASN A 1 255 ? 47.951 45.130 27.670 1.00 38.49 273 ASN A O 1
ATOM 2005 N N . ARG A 1 256 ? 49.918 44.473 28.546 1.00 36.54 274 ARG A N 1
ATOM 2006 C CA . ARG A 1 256 ? 49.758 45.123 29.843 1.00 37.13 274 ARG A CA 1
ATOM 2007 C C . ARG A 1 256 ? 48.576 44.602 30.646 1.00 37.89 274 ARG A C 1
ATOM 2008 O O . ARG A 1 256 ? 48.073 45.307 31.529 1.00 34.53 274 ARG A O 1
ATOM 2016 N N . ALA A 1 257 ? 48.117 43.387 30.363 1.00 36.66 275 ALA A N 1
ATOM 2017 C CA . ALA A 1 257 ? 47.055 42.780 31.150 1.00 36.35 275 ALA A CA 1
ATOM 2018 C C . ALA A 1 257 ? 47.488 42.727 32.613 1.00 38.01 275 ALA A C 1
ATOM 2019 O O . ALA A 1 257 ? 48.688 42.620 32.897 1.00 38.79 275 ALA A O 1
ATOM 2021 N N . PRO A 1 258 ? 46.555 42.836 33.558 1.00 36.63 276 PRO A N 1
ATOM 2022 C CA . PRO A 1 258 ? 46.937 42.842 34.977 1.00 35.21 276 PRO A CA 1
ATOM 2023 C C . PRO A 1 258 ? 47.838 41.666 35.323 1.00 35.61 276 PRO A C 1
ATOM 2024 O O . PRO A 1 258 ? 47.557 40.512 34.974 1.00 33.06 276 PRO A O 1
ATOM 2028 N N . PHE A 1 259 ? 48.950 41.971 35.988 1.00 32.21 277 PHE A N 1
ATOM 2029 C CA . PHE A 1 259 ? 49.924 40.968 36.396 1.00 33.57 277 PHE A CA 1
ATOM 2030 C C . PHE A 1 259 ? 49.649 40.565 37.837 1.00 31.14 277 PHE A C 1
ATOM 2031 O O . PHE A 1 259 ? 49.519 41.423 38.715 1.00 32.92 277 PHE A O 1
ATOM 2039 N N . GLY A 1 260 ? 49.558 39.267 38.075 1.00 32.82 278 GLY A N 1
ATOM 2040 C CA . GLY A 1 260 ? 49.275 38.745 39.394 1.00 35.55 278 GLY A CA 1
ATOM 2041 C C . GLY A 1 260 ? 50.520 38.268 40.118 1.00 35.78 278 GLY A C 1
ATOM 2042 O O . GLY A 1 260 ? 51.465 37.773 39.508 1.00 36.54 278 GLY A O 1
ATOM 2043 N N . PHE A 1 261 ? 50.513 38.449 41.439 1.00 34.38 279 PHE A N 1
ATOM 2044 C CA . PHE A 1 261 ? 51.468 37.818 42.350 1.00 32.66 279 PHE A CA 1
ATOM 2045 C C . PHE A 1 261 ? 50.609 37.131 43.407 1.00 35.94 279 PHE A C 1
ATOM 2046 O O . PHE A 1 261 ? 50.403 37.672 44.497 1.00 33.90 279 PHE A O 1
ATOM 2054 N N . PHE A 1 262 ? 50.094 35.946 43.063 1.00 35.50 280 PHE A N 1
ATOM 2055 C CA . PHE A 1 262 ? 49.147 35.211 43.898 1.00 35.64 280 PHE A CA 1
ATOM 2056 C C . PHE A 1 262 ? 49.917 34.177 44.715 1.00 41.62 280 PHE A C 1
ATOM 2057 O O . PHE A 1 262 ? 50.468 33.223 44.157 1.00 40.28 280 PHE A O 1
ATOM 2065 N N . VAL A 1 263 ? 49.924 34.342 46.039 1.00 39.30 281 VAL A N 1
ATOM 2066 C CA . VAL A 1 263 ? 50.755 33.513 46.903 1.00 42.45 281 VAL A CA 1
ATOM 2067 C C . VAL A 1 263 ? 50.056 33.277 48.239 1.00 40.50 281 VAL A C 1
ATOM 2068 O O . VAL A 1 263 ? 49.117 33.981 48.610 1.00 38.59 281 VAL A O 1
ATOM 2072 N N . HIS A 1 264 ? 50.503 32.243 48.945 1.00 42.90 282 HIS A N 1
ATOM 2073 C CA . HIS A 1 264 ? 50.231 32.078 50.366 1.00 37.64 282 HIS A CA 1
ATOM 2074 C C . HIS A 1 264 ? 51.410 32.646 51.147 1.00 41.07 282 HIS A C 1
ATOM 2075 O O . HIS A 1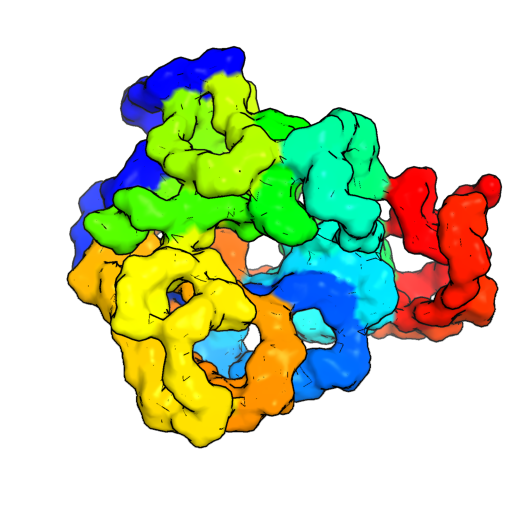 264 ? 52.560 32.516 50.720 1.00 41.21 282 HIS A O 1
ATOM 2082 N N . GLU A 1 265 ? 51.118 33.283 52.287 1.00 41.10 283 GLU A N 1
ATOM 2083 C CA . GLU A 1 265 ? 52.166 33.958 53.051 1.00 37.34 283 GLU A CA 1
ATOM 2084 C C . GLU A 1 265 ? 53.256 32.991 53.494 1.00 43.80 283 GLU A C 1
ATOM 2085 O O . GLU A 1 265 ? 54.432 33.372 53.551 1.00 41.84 283 GLU A O 1
ATOM 2091 N N . TRP A 1 266 ? 52.878 31.754 53.835 1.00 43.41 284 TRP A N 1
ATOM 2092 C CA . TRP A 1 266 ? 53.849 30.747 54.255 1.00 46.84 284 TRP A CA 1
ATOM 2093 C C . TRP A 1 266 ? 55.029 30.672 53.296 1.00 47.78 284 TRP A C 1
ATOM 2094 O O . TRP A 1 266 ? 56.184 30.580 53.726 1.00 45.92 284 TRP A O 1
ATOM 2105 N N . PHE A 1 267 ? 54.754 30.711 51.991 1.00 43.58 285 PHE A N 1
ATOM 2106 C CA . PHE A 1 267 ? 55.812 30.638 50.991 1.00 43.44 285 PHE A CA 1
ATOM 2107 C C . PHE A 1 267 ? 56.783 31.813 51.095 1.00 45.54 285 PHE A C 1
ATOM 2108 O O . PHE A 1 267 ? 57.964 31.669 50.763 1.00 42.98 285 PHE A O 1
ATOM 2116 N N . ILE A 1 268 ? 56.314 32.973 51.553 1.00 44.31 286 ILE A N 1
ATOM 2117 C CA . ILE A 1 268 ? 57.178 34.147 51.635 1.00 42.67 286 ILE A CA 1
ATOM 2118 C C . ILE A 1 268 ? 58.047 34.102 52.889 1.00 44.92 286 ILE A C 1
ATOM 2119 O O . ILE A 1 268 ? 59.263 34.318 52.825 1.00 44.28 286 ILE A O 1
ATOM 2124 N N . SER A 1 269 ? 57.447 33.823 54.049 1.00 44.26 287 SER A N 1
ATOM 2125 C CA . SER A 1 269 ? 58.214 33.840 55.294 1.00 45.68 287 SER A CA 1
ATOM 2126 C C . SER A 1 269 ? 59.071 32.589 55.473 1.00 47.93 287 SER A C 1
ATOM 2127 O O . SER A 1 269 ? 60.078 32.632 56.187 1.00 43.94 287 SER A O 1
ATOM 2130 N N . SER A 1 270 ? 58.702 31.476 54.838 1.00 48.40 288 SER A N 1
ATOM 2131 C CA . SER A 1 270 ? 59.519 30.269 54.912 1.00 48.82 288 SER A CA 1
ATOM 2132 C C . SER A 1 270 ? 60.797 30.368 54.095 1.00 48.03 288 SER A C 1
ATOM 2133 O O . SER A 1 270 ? 61.719 29.578 54.321 1.00 46.04 288 SER A O 1
ATOM 2136 N N . ASN A 1 271 ? 60.868 31.297 53.146 1.00 45.73 289 ASN A N 1
ATOM 2137 C CA . ASN A 1 271 ? 61.978 31.384 52.199 1.00 42.41 289 ASN A CA 1
ATOM 2138 C C . ASN A 1 271 ? 62.491 32.814 52.166 1.00 43.79 289 ASN A C 1
ATOM 2139 O O . ASN A 1 271 ? 62.131 33.594 51.275 1.00 43.90 289 ASN A O 1
ATOM 2144 N N . PRO A 1 272 ? 63.344 33.187 53.118 1.00 47.78 290 PRO A N 1
ATOM 2145 C CA . PRO A 1 272 ? 63.830 34.576 53.186 1.00 47.01 290 PRO A CA 1
ATOM 2146 C C . PRO A 1 272 ? 64.400 35.105 51.880 1.00 45.80 290 PRO A C 1
ATOM 2147 O O . PRO A 1 272 ? 64.262 36.301 51.596 1.00 45.41 290 PRO A O 1
ATOM 2151 N N . ALA A 1 273 ? 65.037 34.253 51.072 1.00 46.74 291 ALA A N 1
ATOM 2152 C CA . ALA A 1 273 ? 65.598 34.723 49.809 1.00 49.08 291 ALA A CA 1
ATOM 2153 C C . ALA A 1 273 ? 64.497 35.094 48.822 1.00 44.46 291 ALA A C 1
ATOM 2154 O O . ALA A 1 273 ? 64.640 36.057 48.059 1.00 43.36 291 ALA A O 1
ATOM 2156 N N . ILE A 1 274 ? 63.396 34.340 48.818 1.00 42.91 292 ILE A N 1
ATOM 2157 C CA . ILE A 1 274 ? 62.254 34.700 47.981 1.00 41.76 292 ILE A CA 1
ATOM 2158 C C . ILE A 1 274 ? 61.615 35.991 48.478 1.00 40.69 292 ILE A C 1
ATOM 2159 O O . ILE A 1 274 ? 61.252 36.865 47.684 1.00 40.22 292 ILE A O 1
ATOM 2164 N N . LYS A 1 275 ? 61.474 36.135 49.798 1.00 43.53 293 LYS A N 1
ATOM 2165 C CA . LYS A 1 275 ? 60.946 37.378 50.350 1.00 44.31 293 LYS A CA 1
ATOM 2166 C C . LYS A 1 275 ? 61.785 38.574 49.912 1.00 44.10 293 LYS A C 1
ATOM 2167 O O . LYS A 1 275 ? 61.243 39.629 49.558 1.00 38.01 293 LYS A O 1
ATOM 2173 N N . ARG A 1 276 ? 63.113 38.418 49.908 1.00 42.04 294 ARG A N 1
ATOM 2174 C CA . ARG A 1 276 ? 63.983 39.525 49.525 1.00 43.67 294 ARG A CA 1
ATOM 2175 C C . ARG A 1 276 ? 63.839 39.853 48.045 1.00 39.14 294 ARG A C 1
ATOM 2176 O O . ARG A 1 276 ? 63.805 41.029 47.667 1.00 41.91 294 ARG A O 1
ATOM 2184 N N . ALA A 1 277 ? 63.750 38.833 47.192 1.00 37.49 295 ALA A N 1
ATOM 2185 C CA . ALA A 1 277 ? 63.463 39.076 45.783 1.00 41.26 295 ALA A CA 1
ATOM 2186 C C . ALA A 1 277 ? 62.103 39.744 45.614 1.00 42.13 295 ALA A C 1
ATOM 2187 O O . ALA A 1 277 ? 61.962 40.703 44.844 1.00 36.62 295 ALA A O 1
ATOM 2189 N N . PHE A 1 278 ? 61.096 39.245 46.340 1.00 40.78 296 PHE A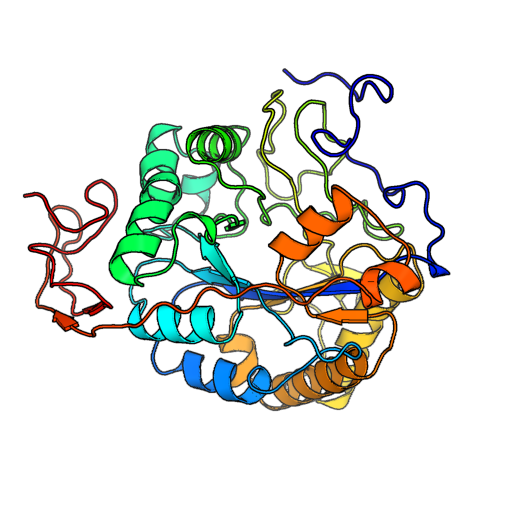 N 1
ATOM 2190 C CA . PHE A 1 278 ? 59.756 39.829 46.330 1.00 38.54 296 PHE A CA 1
ATOM 2191 C C . PHE A 1 278 ? 59.787 41.303 46.731 1.00 38.81 296 PHE A C 1
ATOM 2192 O O . PHE A 1 278 ? 59.188 42.154 46.061 1.00 40.72 296 PHE A O 1
ATOM 2200 N N . VAL A 1 279 ? 60.486 41.624 47.823 1.00 38.07 297 VAL A N 1
ATOM 2201 C CA . VAL A 1 279 ? 60.589 43.012 48.272 1.00 40.14 297 VAL A CA 1
ATOM 2202 C C . VAL A 1 279 ? 61.259 43.879 47.208 1.00 38.78 297 VAL A C 1
ATOM 2203 O O . VAL A 1 279 ? 60.833 45.014 46.950 1.00 36.41 297 VAL A O 1
ATOM 2207 N N . ARG A 1 280 ? 62.319 43.365 46.576 1.00 39.11 298 ARG A N 1
ATOM 2208 C CA . ARG A 1 280 ? 63.010 44.134 45.542 1.00 40.72 298 ARG A CA 1
ATOM 2209 C C . ARG A 1 280 ? 62.105 44.395 44.346 1.00 36.45 298 ARG A C 1
ATOM 2210 O O . ARG A 1 280 ? 62.125 45.489 43.772 1.00 38.43 298 ARG A O 1
ATOM 2218 N N . PHE A 1 281 ? 61.314 43.398 43.953 1.00 36.60 299 PHE A N 1
ATOM 2219 C CA . PHE A 1 281 ? 60.370 43.568 42.855 1.00 37.21 299 PHE A CA 1
ATOM 2220 C C . PHE A 1 281 ? 59.386 44.698 43.144 1.00 38.24 299 PHE A C 1
ATOM 2221 O O . PHE A 1 281 ? 59.122 45.545 42.281 1.00 37.73 299 PHE A O 1
ATOM 2229 N N . MET A 1 282 ? 58.847 44.732 44.344 1.00 37.39 300 MET A N 1
ATOM 2230 C CA . MET A 1 282 ? 57.919 45.749 44.767 1.00 37.24 300 MET A CA 1
ATOM 2231 C C . MET A 1 282 ? 58.559 47.093 44.833 1.00 38.50 300 MET A C 1
ATOM 2232 O O . MET A 1 282 ? 57.961 48.006 44.464 1.00 37.04 300 MET A O 1
ATOM 2237 N N . ASP A 1 283 ? 59.790 47.188 45.279 1.00 35.92 301 ASP A N 1
ATOM 2238 C CA . ASP A 1 283 ? 60.520 48.452 45.277 1.00 39.19 301 ASP A CA 1
ATOM 2239 C C . ASP A 1 283 ? 60.651 49.003 43.863 1.00 38.19 301 ASP A C 1
ATOM 2240 O O . ASP A 1 283 ? 60.519 50.213 43.644 1.00 38.55 301 ASP A O 1
ATOM 2245 N N . ILE A 1 284 ? 60.890 48.126 42.888 1.00 37.07 302 ILE A N 1
ATOM 2246 C CA . ILE A 1 284 ? 61.053 48.567 41.507 1.00 37.10 302 ILE A CA 1
ATOM 2247 C C . ILE A 1 284 ? 59.747 49.136 40.963 1.00 36.44 302 ILE A C 1
ATOM 2248 O O . ILE A 1 284 ? 59.719 50.248 40.422 1.00 37.23 302 ILE A O 1
ATOM 2253 N N . ILE A 1 285 ? 58.645 48.385 41.089 1.00 33.08 303 ILE A N 1
ATOM 2254 C CA . ILE A 1 285 ? 57.405 48.839 40.462 1.00 35.51 303 ILE A CA 1
ATOM 2255 C C . ILE A 1 285 ? 56.847 50.058 41.183 1.00 36.20 303 ILE A C 1
ATOM 2256 O O . ILE A 1 285 ? 56.179 50.896 40.563 1.00 37.61 303 ILE A O 1
ATOM 2261 N N . ASN A 1 286 ? 57.121 50.198 42.487 1.00 37.10 304 ASN A N 1
ATOM 2262 C CA . ASN A 1 286 ? 56.697 51.401 43.197 1.00 34.99 304 ASN A CA 1
ATOM 2263 C C . ASN A 1 286 ? 57.382 52.645 42.651 1.00 37.91 304 ASN A C 1
ATOM 2264 O O . ASN A 1 286 ? 56.855 53.752 42.810 1.00 37.57 304 ASN A O 1
ATOM 2269 N N . ASN A 1 287 ? 58.537 52.485 42.007 1.00 37.15 305 ASN A N 1
ATOM 2270 C CA . ASN A 1 287 ? 59.270 53.597 41.419 1.00 36.86 305 ASN A CA 1
ATOM 2271 C C . ASN A 1 287 ? 58.975 53.797 39.938 1.00 37.76 305 ASN A C 1
ATOM 2272 O O . ASN A 1 287 ? 59.518 54.729 39.341 1.00 41.19 305 ASN A O 1
ATOM 2277 N N . LEU A 1 288 ? 58.148 52.951 39.328 1.00 36.48 306 LEU A N 1
ATOM 2278 C CA . LEU A 1 288 ? 57.795 53.109 37.923 1.00 37.19 306 LEU A CA 1
ATOM 2279 C C . LEU A 1 288 ? 56.564 54.000 37.782 1.00 39.77 306 LEU A C 1
ATOM 2280 O O . LEU A 1 288 ? 55.588 53.859 38.526 1.00 39.64 306 LEU A O 1
ATOM 2285 N N . ASN A 1 289 ? 56.616 54.919 36.816 1.00 37.20 307 ASN A N 1
ATOM 2286 C CA . ASN A 1 289 ? 55.568 55.923 36.666 1.00 39.71 307 ASN A CA 1
ATOM 2287 C C . ASN A 1 289 ? 54.317 55.397 35.976 1.00 38.20 307 ASN A C 1
ATOM 2288 O O . ASN A 1 289 ? 53.283 56.070 36.019 1.00 37.24 307 ASN A O 1
ATOM 2293 N N . ASP A 1 290 ? 54.374 54.226 35.346 1.00 36.57 308 ASP A N 1
ATOM 2294 C CA . ASP A 1 290 ? 53.207 53.671 34.670 1.00 35.09 308 ASP A CA 1
ATOM 2295 C C . ASP A 1 290 ? 52.853 52.273 35.173 1.00 35.80 308 ASP A C 1
ATOM 2296 O O . ASP A 1 290 ? 52.158 51.527 34.478 1.00 34.62 308 ASP A O 1
ATOM 2301 N N . VAL A 1 291 ? 53.329 51.897 36.358 1.00 35.37 309 VAL A N 1
ATOM 2302 C CA . VAL A 1 291 ? 52.972 50.639 37.003 1.00 34.33 309 VAL A CA 1
ATOM 2303 C C . VAL A 1 291 ? 52.340 50.970 38.345 1.00 34.75 309 VAL A C 1
ATOM 2304 O O . VAL A 1 291 ? 52.730 51.944 38.997 1.00 37.42 309 VAL A O 1
ATOM 2308 N N . PHE A 1 292 ? 51.350 50.180 38.751 1.00 36.53 310 PHE A N 1
ATOM 2309 C CA . PHE A 1 292 ? 50.589 50.500 39.953 1.00 35.28 310 PHE A CA 1
ATOM 2310 C C . PHE A 1 292 ? 50.207 49.224 40.683 1.00 35.27 310 PHE A C 1
ATOM 2311 O O . PHE A 1 292 ? 49.523 48.355 40.132 1.00 33.68 310 PHE A O 1
ATOM 2319 N N . MET A 1 293 ? 50.684 49.119 41.917 1.00 32.61 311 MET A N 1
ATOM 2320 C CA . MET A 1 293 ? 50.341 48.040 42.831 1.00 34.87 311 MET A CA 1
ATOM 2321 C C . MET A 1 293 ? 49.013 48.398 43.496 1.00 34.30 311 MET A C 1
ATOM 2322 O O . MET A 1 293 ? 48.956 49.325 44.308 1.00 31.23 311 MET A O 1
ATOM 2327 N N . VAL A 1 294 ? 47.934 47.698 43.138 1.00 31.23 312 VAL A N 1
ATOM 2328 C CA . VAL A 1 294 ? 46.587 48.129 43.502 1.00 33.71 312 VAL A CA 1
ATOM 2329 C C . VAL A 1 294 ? 45.798 46.965 44.087 1.00 33.93 312 VAL A C 1
ATOM 2330 O O . VAL A 1 294 ? 46.201 45.802 44.019 1.00 32.67 312 VAL A O 1
ATOM 2334 N N . ASN A 1 295 ? 44.657 47.311 44.679 1.00 34.27 313 ASN A N 1
ATOM 2335 C CA . ASN A 1 295 ? 43.654 46.327 45.053 1.00 33.46 313 ASN A CA 1
ATOM 2336 C C . ASN A 1 295 ? 42.962 45.794 43.802 1.00 31.88 313 ASN A C 1
ATOM 2337 O O . ASN A 1 295 ? 42.846 46.483 42.788 1.00 34.72 313 ASN A O 1
ATOM 2342 N N . SER A 1 296 ? 42.508 44.545 43.876 1.00 29.09 314 SER A N 1
ATOM 2343 C CA . SER A 1 296 ? 41.907 43.909 42.705 1.00 31.35 314 SER A CA 1
ATOM 2344 C C . SER A 1 296 ? 40.659 44.657 42.233 1.00 35.46 314 SER A C 1
ATOM 2345 O O . SER A 1 296 ? 40.386 44.724 41.026 1.00 34.54 314 SER A O 1
ATOM 2348 N N . ALA A 1 297 ? 39.892 45.232 43.164 1.00 33.28 315 ALA A N 1
ATOM 2349 C CA . ALA A 1 297 ? 38.713 45.997 42.772 1.00 36.09 315 ALA A CA 1
ATOM 2350 C C . ALA A 1 297 ? 39.084 47.208 41.922 1.00 35.80 315 ALA A C 1
ATOM 2351 O O . ALA A 1 297 ? 38.303 47.626 41.058 1.00 34.91 315 ALA A O 1
ATOM 2353 N N . GLU A 1 298 ? 40.259 47.791 42.156 1.00 32.88 316 GLU A N 1
ATOM 2354 C CA . GLU A 1 298 ? 40.680 48.935 41.359 1.00 37.11 316 GLU A CA 1
ATOM 2355 C C . GLU A 1 298 ? 40.964 48.550 39.915 1.00 37.38 316 GLU A C 1
ATOM 2356 O O . GLU A 1 298 ? 40.858 49.407 39.032 1.00 34.62 316 GLU A O 1
ATOM 2362 N N . VAL A 1 299 ? 41.313 47.285 39.656 1.00 33.28 317 VAL A N 1
ATOM 2363 C CA . VAL A 1 299 ? 41.472 46.830 38.277 1.00 33.93 317 VAL A CA 1
ATOM 2364 C C . VAL A 1 299 ? 40.128 46.839 37.560 1.00 35.81 317 VAL A C 1
ATOM 2365 O O . VAL A 1 299 ? 40.002 47.378 36.454 1.00 33.59 317 VAL A O 1
ATOM 2369 N N . ILE A 1 300 ? 39.104 46.241 38.179 1.00 32.68 318 ILE A N 1
ATOM 2370 C CA . ILE A 1 300 ? 37.758 46.274 37.613 1.00 32.09 318 ILE A CA 1
ATOM 2371 C C . ILE A 1 300 ? 37.287 47.714 37.433 1.00 35.13 318 ILE A C 1
ATOM 2372 O O . ILE A 1 300 ? 36.639 48.050 36.434 1.00 36.13 318 ILE A O 1
ATOM 2377 N N . ASP A 1 301 ? 37.603 48.589 38.393 1.00 34.52 319 ASP A N 1
ATOM 2378 C CA . ASP A 1 301 ? 37.193 49.985 38.268 1.00 34.85 319 ASP A CA 1
ATOM 2379 C C . ASP A 1 301 ? 37.801 50.628 37.025 1.00 37.77 319 ASP A C 1
ATOM 2380 O O . ASP A 1 301 ? 37.126 51.389 36.320 1.00 37.65 319 ASP A O 1
ATOM 2385 N N . TRP A 1 302 ? 39.072 50.332 36.736 1.00 35.26 320 TRP A N 1
ATOM 2386 C CA . TRP A 1 302 ? 39.705 50.903 35.551 1.00 34.27 320 TRP A CA 1
ATOM 2387 C C . TRP A 1 302 ? 39.100 50.328 34.277 1.00 34.48 320 TRP A C 1
ATOM 2388 O O . TRP A 1 302 ? 38.788 51.071 33.342 1.00 36.88 320 TRP A O 1
ATOM 2399 N N . VAL A 1 303 ? 38.928 49.006 34.220 1.00 32.81 321 VAL A N 1
ATOM 2400 C CA . VAL A 1 303 ? 38.346 48.380 33.037 1.00 33.83 321 VAL A CA 1
ATOM 2401 C C . VAL A 1 303 ? 36.977 48.971 32.728 1.00 40.31 321 VAL A C 1
ATOM 2402 O O . VAL A 1 303 ? 36.601 49.115 31.558 1.00 40.44 321 VAL A O 1
ATOM 2406 N N . LYS A 1 304 ? 36.222 49.344 33.765 1.00 39.90 322 LYS A N 1
ATOM 2407 C CA . LYS A 1 304 ? 34.894 49.912 33.566 1.00 39.19 322 LYS A CA 1
ATOM 2408 C C . LYS A 1 304 ? 34.948 51.323 32.995 1.00 41.49 322 LYS A C 1
ATOM 2409 O O . LYS A 1 304 ? 34.057 51.707 32.230 1.00 43.08 322 LYS A O 1
ATOM 2415 N N . ASN A 1 305 ? 35.969 52.104 33.344 1.00 38.57 323 ASN A N 1
ATOM 2416 C CA . ASN A 1 305 ? 36.160 53.444 32.788 1.00 41.13 323 ASN A CA 1
ATOM 2417 C C . ASN A 1 305 ? 37.640 53.642 32.484 1.00 40.04 323 ASN A C 1
ATOM 2418 O O . ASN A 1 305 ? 38.363 54.326 33.218 1.00 40.08 323 ASN A O 1
ATOM 2423 N N . PRO A 1 306 ? 38.126 53.050 31.392 1.00 40.73 324 PRO A N 1
ATOM 2424 C CA . PRO A 1 306 ? 39.573 53.064 31.130 1.00 36.87 324 PRO A CA 1
ATOM 2425 C C . PRO A 1 306 ? 40.061 54.437 30.694 1.00 42.15 324 PRO A C 1
ATOM 2426 O O . PRO A 1 306 ? 39.433 55.111 29.873 1.00 47.14 324 PRO A O 1
ATOM 2430 N N . VAL A 1 307 ? 41.180 54.857 31.276 1.00 39.11 325 VAL A N 1
ATOM 2431 C CA . VAL A 1 307 ? 41.785 56.144 30.948 1.00 43.96 325 VAL A CA 1
ATOM 2432 C C . VAL A 1 307 ? 43.267 55.910 30.683 1.00 44.47 325 VAL A C 1
ATOM 2433 O O . VAL A 1 307 ? 43.848 54.957 31.226 1.00 40.77 325 VAL A O 1
ATOM 2437 N N . PRO A 1 308 ? 43.913 56.731 29.859 1.00 46.37 326 PRO A N 1
ATOM 2438 C CA . PRO A 1 308 ? 45.354 56.571 29.645 1.00 41.62 326 PRO A CA 1
ATOM 2439 C C . PRO A 1 308 ? 46.123 56.857 30.923 1.00 39.23 326 PRO A C 1
ATOM 2440 O O . PRO A 1 308 ? 45.601 57.437 31.874 1.00 39.71 326 PRO A O 1
ATOM 2444 N N . ILE A 1 309 ? 47.394 56.450 30.915 1.00 39.21 327 ILE A N 1
ATOM 2445 C CA . ILE A 1 309 ? 48.263 56.603 32.082 1.00 40.20 327 ILE A CA 1
ATOM 2446 C C . ILE A 1 309 ? 48.183 58.015 32.646 1.00 43.70 327 ILE A C 1
ATOM 2447 O O . ILE A 1 309 ? 48.030 58.214 33.858 1.00 43.46 327 ILE A O 1
ATOM 2452 N N . ASP A 1 310 ? 48.294 59.017 31.774 1.00 42.99 328 ASP A N 1
ATOM 2453 C CA . ASP A 1 310 ? 48.394 60.395 32.245 1.00 47.63 328 ASP A CA 1
ATOM 2454 C C . ASP A 1 310 ? 47.160 60.807 33.035 1.00 46.26 328 ASP A C 1
ATOM 2455 O O . ASP A 1 310 ? 47.271 61.474 34.069 1.00 49.84 328 ASP A O 1
ATOM 2460 N N . ARG A 1 311 ? 45.976 60.411 32.574 1.00 43.51 329 ARG A N 1
ATOM 2461 C CA . ARG A 1 311 ? 44.773 60.739 33.323 1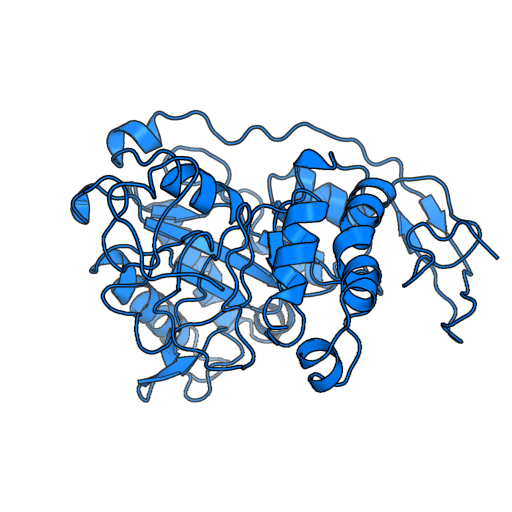.00 47.64 329 ARG A CA 1
ATOM 2462 C C . ARG A 1 311 ? 44.585 59.828 34.528 1.00 43.80 329 ARG A C 1
ATOM 2463 O O . ARG A 1 311 ? 44.090 60.286 35.562 1.00 43.74 329 ARG A O 1
ATOM 2471 N N . TYR A 1 312 ? 44.995 58.559 34.436 1.00 42.45 330 TYR A N 1
ATOM 2472 C CA . TYR A 1 312 ? 44.952 57.700 35.615 1.00 42.57 330 TYR A CA 1
ATOM 2473 C C . TYR A 1 312 ? 45.763 58.301 36.751 1.00 42.89 330 TYR A C 1
ATOM 2474 O O . TYR A 1 312 ? 45.315 58.314 37.905 1.00 43.97 330 TYR A O 1
ATOM 2483 N N . ARG A 1 313 ? 46.958 58.816 36.440 1.00 41.56 331 ARG A N 1
ATOM 2484 C CA . ARG A 1 313 ? 47.811 59.405 37.464 1.00 44.59 331 ARG A CA 1
ATOM 2485 C C . ARG A 1 313 ? 47.176 60.627 38.117 1.00 44.78 331 ARG A C 1
ATOM 2486 O O . ARG A 1 313 ? 47.543 60.966 39.246 1.00 43.53 331 ARG A O 1
ATOM 2494 N N . GLN A 1 314 ? 46.240 61.298 37.438 1.00 45.31 332 GLN A N 1
ATOM 2495 C CA . GLN A 1 314 ? 45.551 62.454 38.005 1.00 47.95 332 GLN A CA 1
ATOM 2496 C C . GLN A 1 314 ? 44.325 62.086 38.832 1.00 47.69 332 GLN A C 1
ATOM 2497 O O . GLN A 1 314 ? 43.797 62.951 39.541 1.00 47.32 332 GLN A O 1
ATOM 2503 N N . GLN A 1 315 ? 43.839 60.851 38.734 1.00 43.97 333 GLN A N 1
ATOM 2504 C CA . GLN A 1 315 ? 42.693 60.431 39.527 1.00 41.57 333 GLN A CA 1
ATOM 2505 C C . GLN A 1 315 ? 43.066 60.400 41.005 1.00 45.90 333 GLN A C 1
ATOM 2506 O O . GLN A 1 315 ? 44.204 60.097 41.376 1.00 45.23 333 GLN A O 1
ATOM 2512 N N . GLN A 1 316 ? 42.096 60.737 41.852 1.00 46.35 334 GLN A N 1
ATOM 2513 C CA . GLN A 1 316 ? 42.346 60.722 43.285 1.00 50.30 334 GLN A CA 1
ATOM 2514 C C . GLN A 1 316 ? 42.647 59.302 43.755 1.00 43.26 334 GLN A C 1
ATOM 2515 O O . GLN A 1 316 ? 42.195 58.315 43.169 1.00 40.90 334 GLN A O 1
ATOM 2521 N N . CYS A 1 317 ? 43.433 59.215 44.825 1.00 41.52 335 CYS A N 1
ATOM 2522 C CA . CYS A 1 317 ? 43.707 57.938 45.463 1.00 39.85 335 CYS A CA 1
ATOM 2523 C C . CYS A 1 317 ? 42.405 57.284 45.916 1.00 40.03 335 CYS A C 1
ATOM 2524 O O . CYS A 1 317 ? 41.369 57.938 46.061 1.00 44.32 335 CYS A O 1
ATOM 2527 N N . LYS A 1 318 ? 42.465 55.965 46.117 1.00 37.98 336 LYS A N 1
ATOM 2528 C CA . LYS A 1 318 ? 41.355 55.247 46.726 1.00 37.36 336 LYS A CA 1
ATOM 2529 C C . LYS A 1 318 ? 40.945 55.940 48.014 1.00 40.49 336 LYS A C 1
ATOM 2530 O O . LYS A 1 318 ? 41.783 56.469 48.749 1.00 37.42 336 LYS A O 1
ATOM 2536 N N . PHE A 1 319 ? 39.648 55.959 48.279 1.00 37.69 337 PHE A N 1
ATOM 2537 C CA . PHE A 1 319 ? 39.144 56.477 49.539 1.00 40.00 337 PHE A CA 1
ATOM 2538 C C . PHE A 1 319 ? 38.962 55.307 50.498 1.00 38.83 337 PHE A C 1
ATOM 2539 O O . PHE A 1 319 ? 38.170 54.397 50.232 1.00 40.37 337 PHE A O 1
ATOM 2547 N N . THR A 1 320 ? 39.702 55.324 51.598 1.00 36.04 338 THR A N 1
ATOM 2548 C CA . THR A 1 320 ? 39.569 54.311 52.641 1.00 38.73 338 THR A CA 1
ATOM 2549 C C . THR A 1 320 ? 38.808 54.936 53.805 1.00 37.95 338 THR A C 1
ATOM 2550 O O . THR A 1 320 ? 39.373 55.699 54.591 1.00 40.33 338 THR A O 1
ATOM 2554 N N . MET A 1 321 ? 37.524 54.620 53.905 1.00 39.12 339 MET A N 1
ATOM 2555 C CA . MET A 1 321 ? 36.716 55.102 55.013 1.00 38.30 339 MET A CA 1
ATOM 2556 C C . MET A 1 321 ? 37.225 54.502 56.319 1.00 34.69 339 MET A C 1
ATOM 2557 O O . MET A 1 321 ? 37.222 53.271 56.464 1.00 35.34 339 MET A O 1
ATOM 2562 N N . PRO A 1 322 ? 37.689 55.309 57.275 1.00 37.77 340 PRO A N 1
ATOM 2563 C CA . PRO A 1 322 ? 38.189 54.744 58.533 1.00 37.21 340 PRO A CA 1
ATOM 2564 C C . PRO A 1 322 ? 37.072 54.054 59.294 1.00 34.59 340 PRO A C 1
ATOM 2565 O O . PRO A 1 322 ? 35.911 54.465 59.247 1.00 35.80 340 PRO A O 1
ATOM 2569 N N . SER A 1 323 ? 37.437 52.986 59.996 1.00 33.19 341 SER A N 1
ATOM 2570 C CA . SER A 1 323 ? 36.457 52.177 60.712 1.00 37.11 341 SER A CA 1
ATOM 2571 C C . SER A 1 323 ? 37.147 51.596 61.940 1.00 39.58 341 SER A C 1
ATOM 2572 O O . SER A 1 323 ? 37.969 50.684 61.816 1.00 41.47 341 SER A O 1
ATOM 2575 N N . ILE A 1 324 ? 36.818 52.125 63.119 1.00 41.80 342 ILE A N 1
ATOM 2576 C CA . ILE A 1 324 ? 37.540 51.743 64.325 1.00 40.05 342 ILE A CA 1
ATOM 2577 C C . ILE A 1 324 ? 37.204 50.304 64.715 1.00 41.67 342 ILE A C 1
ATOM 2578 O O . ILE A 1 324 ? 36.096 49.797 64.477 1.00 42.09 342 ILE A O 1
ATOM 2583 N N . CYS A 1 325 ? 38.191 49.630 65.286 1.00 36.97 343 CYS A N 1
ATOM 2584 C CA . CYS A 1 325 ? 37.990 48.324 65.897 1.00 44.03 343 CYS A CA 1
ATOM 2585 C C . CYS A 1 325 ? 37.797 48.508 67.397 1.00 39.55 343 CYS A C 1
ATOM 2586 O O . CYS A 1 325 ? 38.657 49.083 68.068 1.00 39.72 343 CYS A O 1
ATOM 2589 N N . ARG A 1 326 ? 36.660 48.042 67.913 1.00 38.43 344 ARG A N 1
ATOM 2590 C CA . ARG A 1 326 ? 36.490 47.883 69.350 1.00 40.66 344 ARG A CA 1
ATOM 2591 C C . ARG A 1 326 ? 36.712 46.413 69.662 1.00 35.45 344 ARG A C 1
ATOM 2592 O O . ARG A 1 326 ? 35.787 45.606 69.515 1.00 35.56 344 ARG A O 1
ATOM 2600 N N . PRO A 1 327 ? 37.907 46.012 70.081 1.00 37.86 345 PRO A N 1
ATOM 2601 C CA . PRO A 1 327 ? 38.233 44.583 70.106 1.00 37.74 345 PRO A CA 1
ATOM 2602 C C . PRO A 1 327 ? 37.546 43.833 71.241 1.00 43.14 345 PRO A C 1
ATOM 2603 O O . PRO A 1 327 ? 37.317 44.365 72.330 1.00 43.50 345 PRO A O 1
ATOM 2607 N N . SER A 1 328 ? 37.215 42.571 70.965 1.00 40.29 346 SER A N 1
ATOM 2608 C CA . SER A 1 328 ? 36.732 41.645 71.980 1.00 41.53 346 SER A CA 1
ATOM 2609 C C . SER A 1 328 ? 37.457 40.317 71.828 1.00 45.16 346 SER A C 1
ATOM 2610 O O . SER A 1 328 ? 37.723 39.874 70.707 1.00 41.19 346 SER A O 1
ATOM 2613 N N . PHE A 1 329 ? 37.776 39.687 72.955 1.00 44.72 347 PHE A N 1
ATOM 2614 C CA . PHE A 1 329 ? 38.327 38.337 72.977 1.00 44.51 347 PHE A CA 1
ATOM 2615 C C . PHE A 1 329 ? 37.240 37.403 73.484 1.00 41.44 347 PHE A C 1
ATOM 2616 O O . PHE A 1 329 ? 36.739 37.584 74.596 1.00 47.17 347 PHE A O 1
ATOM 2624 N N . CYS A 1 330 ? 36.871 36.418 72.669 1.00 39.94 348 CYS A N 1
ATOM 2625 C CA . CYS A 1 330 ? 35.676 35.616 72.885 1.00 41.78 348 CYS A CA 1
ATOM 2626 C C . CYS A 1 330 ? 36.014 34.135 72.959 1.00 41.29 348 CYS A C 1
ATOM 2627 O O . CYS A 1 330 ? 36.895 33.653 72.243 1.00 41.92 348 CYS A O 1
ATOM 2630 N N . GLY A 1 331 ? 35.284 33.412 73.808 1.00 40.23 349 GLY A N 1
ATOM 2631 C CA . GLY A 1 331 ? 35.419 31.981 73.904 1.00 40.58 349 GLY A CA 1
ATOM 2632 C C . GLY A 1 331 ? 35.363 31.479 75.332 1.00 39.28 349 GLY A C 1
ATOM 2633 O O . GLY A 1 331 ? 35.461 32.252 76.288 1.00 42.43 349 GLY A O 1
ATOM 2634 N N . PRO A 1 332 ? 35.243 30.153 75.507 1.00 43.23 350 PRO A N 1
ATOM 2635 C CA . PRO A 1 332 ? 35.254 29.181 74.409 1.00 43.10 350 PRO A CA 1
ATOM 2636 C C . PRO A 1 332 ? 33.918 29.098 73.682 1.00 43.64 350 PRO A C 1
ATOM 2637 O O . PRO A 1 332 ? 32.865 29.000 74.315 1.00 43.65 350 PRO A O 1
ATOM 2641 N N . LEU A 1 333 ? 33.973 29.161 72.356 1.00 44.56 351 LEU A N 1
ATOM 2642 C CA . LEU A 1 333 ? 32.802 29.063 71.500 1.00 44.66 351 LEU A CA 1
ATOM 2643 C C . LEU A 1 333 ? 32.761 27.692 70.847 1.00 41.13 351 LEU A C 1
ATOM 2644 O O . LEU A 1 333 ? 33.801 27.104 70.541 1.00 42.83 351 LEU A O 1
ATOM 2649 N N . THR A 1 334 ? 31.549 27.186 70.636 1.00 42.34 352 THR A N 1
ATOM 2650 C CA . THR A 1 334 ? 31.370 25.922 69.942 1.00 45.18 352 THR A CA 1
ATOM 2651 C C . THR A 1 334 ? 30.190 26.043 68.986 1.00 45.81 352 THR A C 1
ATOM 2652 O O . THR A 1 334 ? 29.374 26.962 69.082 1.00 47.45 352 THR A O 1
ATOM 2656 N N . GLY A 1 335 ? 30.120 25.108 68.038 1.00 48.52 353 GLY A N 1
ATOM 2657 C CA . GLY A 1 335 ? 29.067 25.093 67.050 1.00 48.43 353 GLY A CA 1
ATOM 2658 C C . GLY A 1 335 ? 28.314 23.771 67.067 1.00 58.07 353 GLY A C 1
ATOM 2659 O O . GLY A 1 335 ? 28.747 22.780 67.666 1.00 65.78 353 GLY A O 1
ATOM 2660 N N . THR A 1 336 ? 27.174 23.770 66.384 1.00 63.95 354 THR A N 1
ATOM 2661 C CA . THR A 1 336 ? 26.362 22.563 66.300 1.00 71.76 354 THR A CA 1
ATOM 2662 C C . THR A 1 336 ? 26.950 21.549 65.321 1.00 70.99 354 THR A C 1
ATOM 2663 O O . THR A 1 336 ? 26.682 20.348 65.448 1.00 72.43 354 THR A O 1
ATOM 2667 N N . HIS A 1 337 ? 27.742 22.012 64.348 1.00 71.33 355 HIS A N 1
ATOM 2668 C CA . HIS A 1 337 ? 28.324 21.161 63.315 1.00 74.48 355 HIS A CA 1
ATOM 2669 C C . HIS A 1 337 ? 29.816 20.947 63.511 1.00 75.26 355 HIS A C 1
ATOM 2670 O O . HIS A 1 337 ? 30.410 20.136 62.792 1.00 74.73 355 HIS A O 1
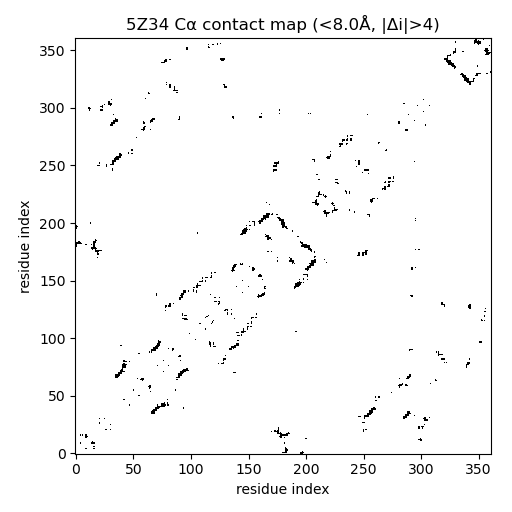ATOM 2677 N N . ASN A 1 338 ? 30.432 21.630 64.478 1.00 78.22 356 ASN A N 1
ATOM 2678 C CA . ASN A 1 338 ? 31.871 21.860 64.424 1.00 78.39 356 ASN A CA 1
ATOM 2679 C C . ASN A 1 338 ? 32.685 20.840 65.201 1.00 74.82 356 ASN A C 1
ATOM 2680 O O . ASN A 1 338 ? 33.786 20.490 64.759 1.00 74.03 356 ASN A O 1
ATOM 2685 N N . GLN A 1 339 ? 32.179 20.393 66.358 1.00 70.84 357 GLN A N 1
ATOM 2686 C CA . GLN A 1 339 ? 32.850 19.415 67.212 1.00 66.75 357 GLN A CA 1
ATOM 2687 C C . GLN A 1 339 ? 34.066 20.028 67.916 1.00 64.29 357 GLN A C 1
ATOM 2688 O O . GLN A 1 339 ? 34.435 19.595 69.011 1.00 60.74 357 GLN A O 1
ATOM 2694 N N . LEU A 1 340 ? 34.666 21.058 67.331 1.00 61.14 358 LEU A N 1
ATOM 2695 C CA . LEU A 1 340 ? 35.776 21.783 67.932 1.00 51.88 358 LEU A CA 1
ATOM 2696 C C . LEU A 1 340 ? 35.277 22.952 68.781 1.00 47.89 358 LEU A C 1
ATOM 2697 O O . LEU A 1 340 ? 34.122 23.378 68.685 1.00 52.07 358 LEU A O 1
ATOM 2702 N N . SER A 1 341 ? 36.169 23.467 69.623 1.00 42.27 359 SER A N 1
ATOM 2703 C CA . SER A 1 341 ? 35.943 24.705 70.353 1.00 40.17 359 SER A CA 1
ATOM 2704 C C . SER A 1 341 ? 36.957 25.743 69.890 1.00 38.87 359 SER A C 1
ATOM 2705 O O . SER A 1 341 ? 38.026 25.402 69.374 1.00 36.15 359 SER A O 1
ATOM 2708 N N . TYR A 1 342 ? 36.611 27.019 70.075 1.00 35.12 360 TYR A N 1
ATOM 2709 C CA . TYR A 1 342 ? 37.386 28.111 69.500 1.00 35.13 360 TYR A CA 1
ATOM 2710 C C . TYR A 1 342 ? 37.415 29.314 70.429 1.00 38.26 360 TYR A C 1
ATOM 2711 O O . TYR A 1 342 ? 36.489 29.551 71.207 1.00 37.19 360 TYR A O 1
ATOM 2720 N N . TYR A 1 343 ? 38.485 30.094 70.305 1.00 35.92 361 TYR A N 1
ATOM 2721 C CA . TYR A 1 343 ? 38.528 31.464 70.792 1.00 38.55 361 TYR A CA 1
ATOM 2722 C C . TYR A 1 343 ? 38.709 32.400 69.603 1.00 41.31 361 TYR A C 1
ATOM 2723 O O . TYR A 1 343 ? 39.365 32.050 68.619 1.00 42.69 361 TYR A O 1
ATOM 2732 N N . MET A 1 344 ? 38.128 33.597 69.697 1.00 39.49 362 MET A N 1
ATOM 2733 C CA . MET A 1 344 ? 38.135 34.547 68.593 1.00 38.92 362 MET A CA 1
ATOM 2734 C C . MET A 1 344 ? 38.537 35.938 69.061 1.00 40.25 362 MET A C 1
ATOM 2735 O O . MET A 1 344 ? 38.197 36.369 70.168 1.00 39.54 362 MET A O 1
ATOM 2740 N N . THR A 1 345 ? 39.253 36.644 68.190 1.00 37.55 363 THR A N 1
ATOM 2741 C CA . THR A 1 345 ? 39.490 38.077 68.320 1.00 39.08 363 THR A CA 1
ATOM 2742 C C . THR A 1 345 ? 38.687 38.779 67.233 1.00 37.14 363 THR A C 1
ATOM 2743 O O . THR A 1 345 ? 38.881 38.505 66.043 1.00 35.50 363 THR A O 1
ATOM 2747 N N . ILE A 1 346 ? 37.777 39.667 67.640 1.00 37.80 364 ILE A N 1
ATOM 2748 C CA . ILE A 1 346 ? 36.831 40.299 66.728 1.00 38.70 364 ILE A CA 1
ATOM 2749 C C . ILE A 1 346 ? 36.730 41.781 67.061 1.00 38.89 364 ILE A C 1
ATOM 2750 O O . ILE A 1 346 ? 37.244 42.253 68.078 1.00 38.51 364 ILE A O 1
ATOM 2755 N N . CYS A 1 347 ? 36.049 42.514 66.178 1.00 40.05 365 CYS A N 1
ATOM 2756 C CA . CYS A 1 347 ? 35.802 43.944 66.338 1.00 40.59 365 CYS A CA 1
ATOM 2757 C C . CYS A 1 347 ? 34.327 44.205 66.619 1.00 42.55 365 CYS A C 1
ATOM 2758 O O . CYS A 1 347 ? 33.752 45.194 66.159 1.00 46.91 365 CYS A O 1
ATOM 2761 N N . ASN A 1 348 ? 33.702 43.304 67.372 1.00 44.87 366 ASN A N 1
ATOM 2762 C CA . ASN A 1 348 ? 32.292 43.399 67.720 1.00 43.33 366 ASN A CA 1
ATOM 2763 C C . ASN A 1 348 ? 32.099 42.711 69.064 1.00 45.26 366 ASN A C 1
ATOM 2764 O O . ASN A 1 348 ? 33.056 42.226 69.676 1.00 43.53 366 ASN A O 1
ATOM 2769 N N . THR A 1 349 ? 30.852 42.669 69.527 1.00 47.15 367 THR A N 1
ATOM 2770 C CA . THR A 1 349 ? 30.562 41.952 70.757 1.00 43.22 367 THR A CA 1
ATOM 2771 C C . THR A 1 349 ? 30.569 40.450 70.492 1.00 45.81 367 THR A C 1
ATOM 2772 O O . THR A 1 349 ? 30.332 39.988 69.369 1.00 47.36 367 THR A O 1
ATOM 2776 N N . CYS A 1 350 ? 30.829 39.688 71.552 1.00 42.13 368 CYS A N 1
ATOM 2777 C CA . CYS A 1 350 ? 31.052 38.256 71.409 1.00 46.69 368 CYS A CA 1
ATOM 2778 C C . CYS A 1 350 ? 29.767 37.547 70.990 1.00 49.07 368 CYS A C 1
ATOM 2779 O O . CYS A 1 350 ? 28.694 37.830 71.529 1.00 52.12 368 CYS A O 1
ATOM 2782 N N . PRO A 1 351 ? 29.838 36.625 70.037 1.00 46.78 369 PRO A N 1
ATOM 2783 C CA . PRO A 1 351 ? 28.661 35.828 69.694 1.00 45.83 369 PRO A CA 1
ATOM 2784 C C . PRO A 1 351 ? 28.418 34.737 70.726 1.00 50.75 369 PRO A C 1
ATOM 2785 O O . PRO A 1 351 ? 29.283 34.399 71.537 1.00 50.75 369 PRO A O 1
ATOM 2789 N N . ARG A 1 352 ? 27.205 34.184 70.685 1.00 47.97 370 ARG A N 1
ATOM 2790 C CA . ARG A 1 352 ? 26.852 33.130 71.629 1.00 53.24 370 ARG A CA 1
ATOM 2791 C C . ARG A 1 352 ? 27.536 31.820 71.265 1.00 51.75 370 ARG A C 1
ATOM 2792 O O . ARG A 1 352 ? 27.929 31.044 72.146 1.00 49.66 370 ARG A O 1
ATOM 2800 N N . ASN A 1 353 ? 27.690 31.562 69.971 1.00 51.33 371 ASN A N 1
ATOM 2801 C CA . ASN A 1 353 ? 28.248 30.322 69.465 1.00 45.79 371 ASN A CA 1
ATOM 2802 C C . ASN A 1 353 ? 29.294 30.642 68.409 1.00 44.64 371 ASN A C 1
ATOM 2803 O O . ASN A 1 353 ? 29.478 31.797 68.014 1.00 45.19 371 ASN A O 1
ATOM 2808 N N . TYR A 1 354 ? 29.985 29.607 67.959 1.00 41.38 372 TYR A N 1
ATOM 2809 C CA . TYR A 1 354 ? 31.028 29.800 66.964 1.00 42.71 372 TYR A CA 1
ATOM 2810 C C . TYR A 1 354 ? 30.398 30.107 65.613 1.00 40.01 372 TYR A C 1
ATOM 2811 O O . TYR A 1 354 ? 29.601 29.302 65.116 1.00 40.75 372 TYR A O 1
ATOM 2820 N N . PRO A 1 355 ? 30.711 31.241 64.991 1.00 38.11 373 PRO A N 1
ATOM 2821 C CA . PRO A 1 355 ? 30.172 31.521 63.653 1.00 36.51 373 PRO A CA 1
ATOM 2822 C C . PRO A 1 355 ? 30.675 30.485 62.661 1.00 37.29 373 PRO A C 1
ATOM 2823 O O . PRO A 1 355 ? 31.863 30.153 62.638 1.00 40.45 373 PRO A O 1
ATOM 2827 N N . TRP A 1 356 ? 29.763 29.961 61.848 1.00 36.07 374 TRP A N 1
ATOM 2828 C CA . TRP A 1 356 ? 30.112 28.887 60.926 1.00 42.69 374 TRP A CA 1
ATOM 2829 C C . TRP A 1 356 ? 29.077 28.831 59.806 1.00 43.23 374 TRP A C 1
ATOM 2830 O O . TRP A 1 356 ? 28.176 29.673 59.723 1.00 40.82 374 TRP A O 1
ATOM 2841 N N . VAL A 1 357 ? 29.210 27.820 58.941 1.00 40.06 375 VAL A N 1
ATOM 2842 C CA . VAL A 1 357 ? 28.297 27.650 57.820 1.00 42.50 375 VAL A CA 1
ATOM 2843 C C . VAL A 1 357 ? 26.886 27.416 58.339 1.00 44.58 375 VAL A C 1
ATOM 2844 O O . VAL A 1 357 ? 26.653 26.543 59.185 1.00 42.46 375 VAL A O 1
ATOM 2848 N N . GLY A 1 358 ? 25.934 28.203 57.833 1.00 43.02 376 GLY A N 1
ATOM 2849 C CA . GLY A 1 358 ? 24.561 28.131 58.285 1.00 41.47 376 GLY A CA 1
ATOM 2850 C C . GLY A 1 358 ? 24.260 28.912 59.544 1.00 46.52 376 GLY A C 1
ATOM 2851 O O . GLY A 1 358 ? 23.090 28.997 59.939 1.00 51.46 376 GLY A O 1
ATOM 2852 N N . ASN A 1 359 ? 25.269 29.476 60.191 1.00 46.06 377 ASN A N 1
ATOM 2853 C CA . ASN A 1 359 ? 25.103 30.313 61.371 1.00 44.28 377 ASN A CA 1
ATOM 2854 C C . ASN A 1 359 ? 26.185 31.386 61.323 1.00 43.07 377 ASN A C 1
ATOM 2855 O O . ASN A 1 359 ? 26.998 31.493 62.249 1.00 38.23 377 ASN A O 1
ATOM 2860 N N . PRO A 1 360 ? 26.216 32.204 60.265 1.00 42.51 378 PRO A N 1
ATOM 2861 C CA . PRO A 1 360 ? 27.428 32.993 59.974 1.00 38.46 378 PRO A CA 1
ATOM 2862 C C . PRO A 1 360 ? 27.786 34.018 61.032 1.00 38.66 378 PRO A C 1
ATOM 2863 O O . PRO A 1 360 ? 28.934 34.478 61.062 1.00 40.04 378 PRO A O 1
ATOM 2867 N N . LEU A 1 361 ? 26.859 34.397 61.905 1.00 37.66 379 LEU A N 1
ATOM 2868 C CA . LEU A 1 361 ? 27.169 35.366 62.944 1.00 40.60 379 LEU A CA 1
ATOM 2869 C C . LEU A 1 361 ? 27.222 34.737 64.333 1.00 39.16 379 LEU A C 1
ATOM 2870 O O . LEU A 1 361 ? 27.241 35.465 65.329 1.00 41.44 379 LEU A O 1
ATOM 2875 N N . GLY A 1 362 ? 27.284 33.406 64.419 1.00 41.79 380 GLY A N 1
ATOM 2876 C CA . GLY A 1 362 ? 27.327 32.720 65.704 1.00 44.47 380 GLY A CA 1
ATOM 2877 C C . GLY A 1 362 ? 26.152 33.030 66.602 1.00 50.08 380 GLY A C 1
ATOM 2878 O O . GLY A 1 362 ? 26.297 33.043 67.829 1.00 50.29 380 GLY A O 1
ATOM 2879 N N . GLN A 1 363 ? 24.984 33.276 66.018 1.00 49.57 381 GLN A N 1
ATOM 2880 C CA . GLN A 1 363 ? 23.851 33.823 66.748 1.00 51.92 381 GLN A CA 1
ATOM 2881 C C . GLN A 1 363 ? 22.889 32.763 67.258 1.00 55.89 381 GLN A C 1
ATOM 2882 O O . GLN A 1 363 ? 22.280 32.955 68.317 1.00 59.82 381 GLN A O 1
ATOM 2888 N N . HIS A 1 364 ? 22.733 31.662 66.531 1.00 57.37 382 HIS A N 1
ATOM 2889 C CA . HIS A 1 364 ? 21.650 30.716 66.757 1.00 56.63 382 HIS A CA 1
ATOM 2890 C C . HIS A 1 364 ? 22.113 29.482 67.522 1.00 68.02 382 HIS A C 1
ATOM 2891 O O . HIS A 1 364 ? 23.307 29.223 67.689 1.00 65.09 382 HIS A O 1
ATOM 2898 N N . HIS A 1 365 ? 21.129 28.709 67.978 1.00 74.11 383 HIS A N 1
ATOM 2899 C CA . HIS A 1 365 ? 21.362 27.437 68.640 1.00 77.12 383 HIS A CA 1
ATOM 2900 C C . HIS A 1 365 ? 20.631 26.316 67.902 1.00 72.87 383 HIS A C 1
ATOM 2901 O O . HIS A 1 365 ? 21.221 25.286 67.564 1.00 77.18 383 HIS A O 1
#

Foldseek 3Di:
DFAADPVVVADFDFFDAWDLQAFPNDFLQQAFFEEEEEAEEADAPVLLVVCCVQQAPFAAPLRFRFEYEYAYEAPRHFLCSVLVNLLSPYAYEHAWHDLDDDLVCQQAPDLLRLCLTHVLVLVLSCAFNVADSVSYAEYAYRPLAHHACRNLLSCQVRVRAEYESAEAAVAQFSHIAKTFQQHAHPGDGPRDDYYGDRRGGHMYGYQYFFQEPVGDTDREPVGHDRADDLAALVRLLCRVVVRVCSQSVGSSHHHYHYYHSCSLVVRVSNVNSVSVVSVVRSNDQRYGRHHPVVSSVCSNPPDTSVVVSVDDHDDRDRGDAPWDWDDQAADPPGPDTDIHIGRHDYARHDQGRPRNNNHDD

B-factor: mean 43.46, std 10.55, range [26.9, 98.36]

GO terms:
  GO:0008270 zinc ion binding (F, IDA)
  GO:0004099 chitin deacetylase activity (F, IDA)
  GO:0000272 polysaccharide catabolic process (P, IDA)
  GO:0005576 extracellular region (C, IC)

Sequence (361 aa):
LATPCDEEACKLPDCRCSSTNIPGGLRARDTPQFVTVTFDDGINVINIETYREVLYGRSNSNRCPAGATFYVSHEYTNYQLVNELYNRGFEIALHSISHRTPQAFWADATYQNLVQEIGDQKRQMAHFASIPASAIKGVRIPFLQMSGNTSFQVMADFDLLYDCTWPTTALTNPGLWPYTLHHESIQDCIIPPCPTASIPGPWVLPMISWRDLNNFPCSMVDGCFFTPDRTDEEGWFKFILTNFERHYLGNRAPFGFFVHEWFISSNPAIKRAFVRFMDIINNLNDVFMVNSAEVIDWVKNPVPIDRYRQQQCKFTMPSICRPSFCGPLTGTHNQLSYYMTICNTCPRNYPWVGNPLGQHH

Solvent-accessible surface area: 15013 Å² total; per-residue (Å²): 170,7,78,101,44,70,138,130,65,9,116,61,55,100,11,28,17,8,26,29,107,22,1,52,73,38,167,30,176,47,0,0,0,0,0,2,0,0,2,7,46,13,1,48,104,136,13,2,100,9,1,81,111,3,2,38,76,37,30,4,17,27,163,13,63,2,0,0,0,0,0,0,7,2,52,139,7,24,1,66,13,0,8,48,0,14,54,118,7,8,10,2,0,0,4,0,0,12,46,86,103,87,69,64,38,0,25,121,7,79,92,104,41,0,22,49,0,3,1,12,0,26,119,0,0,16,52,0,0,34,8,47,50,90,32,0,68,0,1,1,0,0,70,25,9,0,4,10,50,25,2,0,77,0,0,45,93,62,121,4,33,0,0,0,0,5,4,0,34,79,38,16,94,71,1,1,0,0,0,4,3,41,33,86,22,102,14,36,50,82,42,84,60,22,6,81,28,52,12,76,46,0,3,0,3,5,0,3,5,6,50,10,108,84,95,113,58,11,25,14,2,45,52,15,160,72,49,15,90,117,89,59,45,104,16,2,22,146,9,0,32,66,4,4,79,79,8,42,130,25,19,4,0,7,0,2,0,5,0,59,18,184,34,0,51,33,13,62,5,1,41,115,0,0,40,80,0,0,64,68,1,14,121,50,100,22,0,0,2,4,14,0,10,38,0,0,72,8,0,50,95,28,12,40,21,109,146,26,69,140,89,167,59,50,169,39,107,97,25,138,22,181,83,30,149,3,36,98,10,67,18,99,150,18,179,90,77,8,129,10,31,0,6,46,106,64,18,199,8,4,0,38,22,42,23,14,37,0,115,122,173

Radius of gyration: 19.79 Å; Cα contacts (8 Å, |Δi|>4): 802; chains: 1; bounding box: 48×44×54 Å

Organism: Bombyx mori (NCBI:txid7091)

Nearest PDB structures (foldseek):
  5z34-assembly1_A  TM=1.003E+00  e=3.073E-86  Bombyx mori
  5znt-assembly1_A  TM=9.081E-01  e=5.648E-40  Bombyx mori
  6nxr-assembly1_A-2  TM=4.356E-01  e=1.005E-01  Arabidopsis thaliana
  6nxy-assembly1_A-2  TM=4.107E-01  e=5.178E-01  Arabidopsis thaliana
  6nxs-assembly1_B  TM=3.560E-01  e=2.213E-01  Arabidopsis thaliana

Secondary structure (DSSP, 8-state):
-PPSP-TTT--TTT---S-SSPGGG--GGGS-EEEEEEEES---TTHHHHHHHHHTT-B-TTSPBP--EEEE-STT--HHHHHHHHHTTPEEEE--S--PSPHHHHHH--HHHHIIIIIHHHHHHHHHHT--GGG--EE--GGG---TTHHHHHHHHHT--EE---EESSSBTTBPPPEEESS------SSSPPP-S-EEEEEE--EE-EE-TTS-EESSGGG-SS---TT-HHHHHHHHHHHHHHHHTTT-PPEEEEE-HHHHHT-HHHHHHHHHHHHHHHT-TTEEE--HHHHHHHHHS---HHHHHHSPPPP--------EEEEEEE-TTT-SEEEEEESSPPPSS--BTTBTTS---

InterPro domains:
  IPR002509 NodB homology domain [PF01522] (53-172)
  IPR011330 Glycoside hydrolase/deacetylase, beta/alpha-barrel [SSF88713] (27-327)
  IPR052740 Carbohydrate Esterase 4 [PTHR45985] (23-380)